Protein AF-A0A6I9Z4M2-F1 (afdb_monomer_lite)

Organism: NCBI:txid35019

pLDDT: mean 75.04, std 15.56, range [38.94, 96.31]

Structure (mmCIF, N/CA/C/O backbone):
data_AF-A0A6I9Z4M2-F1
#
_entry.id   AF-A0A6I9Z4M2-F1
#
loop_
_atom_site.group_PDB
_atom_site.id
_atom_site.type_symbol
_atom_site.label_atom_id
_atom_site.label_alt_id
_atom_site.label_comp_id
_atom_site.label_asym_id
_atom_site.label_entity_id
_atom_site.label_seq_id
_atom_site.pdbx_PDB_ins_code
_atom_site.Cartn_x
_atom_site.Cartn_y
_atom_site.Cartn_z
_atom_site.occupancy
_atom_site.B_iso_or_equiv
_atom_site.auth_seq_id
_atom_site.auth_comp_id
_atom_site.auth_asym_id
_atom_site.auth_atom_id
_atom_site.pdbx_PDB_model_num
ATOM 1 N N . MET A 1 1 ? 23.556 3.753 5.111 1.00 73.69 1 MET A N 1
ATOM 2 C CA . MET A 1 1 ? 23.870 3.180 3.780 1.00 73.69 1 MET A CA 1
ATOM 3 C C . MET A 1 1 ? 24.989 3.959 3.099 1.00 73.69 1 MET A C 1
ATOM 5 O O . MET A 1 1 ? 26.055 3.388 2.940 1.00 73.69 1 MET A O 1
ATOM 9 N N . LEU A 1 2 ? 24.826 5.253 2.792 1.00 76.62 2 LEU A N 1
ATOM 10 C CA . LEU A 1 2 ? 25.869 6.035 2.100 1.00 76.62 2 LEU A CA 1
ATOM 11 C C . LEU A 1 2 ? 27.197 6.141 2.872 1.00 76.62 2 LEU A C 1
ATOM 13 O O . LEU A 1 2 ? 28.254 5.954 2.280 1.00 76.62 2 LEU A O 1
ATOM 17 N N . SER A 1 3 ? 27.148 6.336 4.193 1.00 83.94 3 SER A N 1
ATOM 18 C CA . SER A 1 3 ? 28.344 6.429 5.048 1.00 83.94 3 SER A CA 1
ATOM 19 C C . SER A 1 3 ? 29.221 5.176 5.053 1.00 83.94 3 SER A C 1
ATOM 21 O O . SER A 1 3 ? 30.397 5.272 5.368 1.00 83.94 3 SER A O 1
ATOM 23 N N . LEU A 1 4 ? 28.664 4.013 4.707 1.00 81.38 4 LEU A N 1
ATOM 24 C CA . LEU A 1 4 ? 29.384 2.739 4.682 1.00 81.38 4 LEU A CA 1
ATOM 25 C C . LEU A 1 4 ? 29.820 2.365 3.260 1.00 81.38 4 LEU A C 1
ATOM 27 O O . LEU A 1 4 ? 30.849 1.731 3.066 1.00 81.38 4 LEU A O 1
ATOM 31 N N . TRP A 1 5 ? 29.044 2.782 2.259 1.00 84.44 5 TRP A N 1
ATOM 32 C CA . TRP A 1 5 ? 29.258 2.404 0.865 1.00 84.44 5 TRP A CA 1
ATOM 33 C C . TRP A 1 5 ? 30.379 3.206 0.195 1.00 84.44 5 TRP A C 1
ATOM 35 O O . TRP A 1 5 ? 31.194 2.633 -0.522 1.00 84.44 5 TRP A O 1
ATOM 45 N N . TYR A 1 6 ? 30.461 4.513 0.468 1.00 83.81 6 TYR A N 1
ATOM 46 C CA . TYR A 1 6 ? 31.541 5.362 -0.043 1.00 83.81 6 TYR A CA 1
ATOM 47 C C . TYR A 1 6 ? 32.938 4.933 0.425 1.00 83.81 6 TYR A C 1
ATOM 49 O O . TYR A 1 6 ? 33.802 4.763 -0.436 1.00 83.81 6 TYR A O 1
ATOM 57 N N . PRO A 1 7 ? 33.192 4.695 1.728 1.00 83.81 7 PRO A N 1
ATOM 58 C CA . PRO A 1 7 ? 34.508 4.233 2.160 1.00 83.81 7 PRO A CA 1
ATOM 59 C C . PRO A 1 7 ? 34.822 2.823 1.651 1.00 83.81 7 PRO A C 1
ATOM 61 O O . PRO A 1 7 ? 35.963 2.558 1.289 1.00 83.81 7 PRO A O 1
ATOM 64 N N . LEU A 1 8 ? 33.827 1.935 1.536 1.00 83.25 8 LEU A N 1
ATOM 65 C CA . LEU A 1 8 ? 34.029 0.596 0.973 1.00 83.25 8 LEU A CA 1
ATOM 66 C C . LEU A 1 8 ? 34.464 0.658 -0.501 1.00 83.25 8 LEU A C 1
ATOM 68 O O . LEU A 1 8 ? 35.423 -0.004 -0.889 1.00 83.25 8 LEU A O 1
ATOM 72 N N . LYS A 1 9 ? 33.799 1.494 -1.309 1.00 80.25 9 LYS A N 1
ATOM 73 C CA . LYS A 1 9 ? 34.167 1.723 -2.715 1.00 80.25 9 LYS A CA 1
ATOM 74 C C . LYS A 1 9 ? 35.529 2.387 -2.864 1.00 80.25 9 LYS A C 1
ATOM 76 O O . LYS A 1 9 ? 36.247 2.085 -3.812 1.00 80.25 9 LYS A O 1
ATOM 81 N N . LEU A 1 10 ? 35.896 3.250 -1.922 1.00 80.81 10 LEU A N 1
ATOM 82 C CA . LEU A 1 10 ? 37.213 3.871 -1.882 1.00 80.81 10 LEU A CA 1
ATOM 83 C C . LEU A 1 10 ? 38.307 2.825 -1.608 1.00 80.81 10 LEU A C 1
ATOM 85 O O . LEU A 1 10 ? 39.282 2.759 -2.347 1.00 80.81 10 LEU A O 1
ATOM 89 N N . VAL A 1 11 ? 38.112 1.950 -0.615 1.00 83.75 11 VAL A N 1
ATOM 90 C CA . VAL A 1 11 ? 39.031 0.833 -0.311 1.00 83.75 11 VAL A CA 1
ATOM 91 C C . VAL A 1 11 ? 39.146 -0.139 -1.490 1.00 83.75 11 VAL A C 1
ATOM 93 O O . VAL A 1 11 ? 40.236 -0.610 -1.805 1.00 83.75 11 VAL A O 1
ATOM 96 N N . GLU A 1 12 ? 38.040 -0.415 -2.177 1.00 80.00 12 GLU A N 1
ATOM 97 C CA . GLU A 1 12 ? 38.015 -1.260 -3.375 1.00 80.00 12 GLU A CA 1
ATOM 98 C C . GLU A 1 12 ? 38.763 -0.606 -4.552 1.00 80.00 12 GLU A C 1
ATOM 100 O O . GLU A 1 12 ? 39.522 -1.278 -5.249 1.00 80.00 12 GLU A O 1
ATOM 105 N N . SER A 1 13 ? 38.641 0.717 -4.715 1.00 72.06 13 SER A N 1
ATOM 106 C CA . SER A 1 13 ? 39.398 1.500 -5.701 1.00 72.06 13 SER A CA 1
ATOM 107 C C . SER A 1 13 ? 40.899 1.548 -5.413 1.00 72.06 13 SER A C 1
ATOM 109 O O . SER A 1 13 ? 41.677 1.696 -6.348 1.00 72.06 13 SER A O 1
ATOM 111 N N . PHE A 1 14 ? 41.318 1.432 -4.151 1.00 75.06 14 PHE A N 1
ATOM 112 C CA . PHE A 1 14 ? 42.735 1.301 -3.797 1.00 75.06 14 PHE A CA 1
ATOM 113 C C . PHE A 1 14 ? 43.291 -0.101 -4.086 1.00 75.06 14 PHE A C 1
ATOM 115 O O . PHE A 1 14 ? 44.504 -0.268 -4.178 1.00 75.06 14 PHE A O 1
ATOM 122 N N . LYS A 1 15 ? 42.421 -1.110 -4.226 1.00 71.06 15 LYS A N 1
ATOM 123 C CA . LYS A 1 15 ? 42.798 -2.514 -4.444 1.00 71.06 15 LYS A CA 1
ATOM 124 C C . LYS A 1 15 ? 42.741 -2.943 -5.918 1.00 71.06 15 LYS A C 1
ATOM 126 O O . LYS A 1 15 ? 43.325 -3.966 -6.262 1.00 71.06 15 LYS A O 1
ATOM 131 N N . GLY A 1 16 ? 42.034 -2.201 -6.773 1.00 56.78 16 GLY A N 1
ATOM 132 C CA . GLY A 1 16 ? 41.878 -2.495 -8.200 1.00 56.78 16 GLY A CA 1
ATOM 133 C C . GLY A 1 16 ? 42.584 -1.484 -9.105 1.00 56.78 16 GLY A C 1
ATOM 134 O O . GLY A 1 16 ? 42.555 -0.286 -8.837 1.00 56.78 16 GLY A O 1
ATOM 135 N N . ASP A 1 17 ? 43.175 -1.962 -10.204 1.00 55.78 17 ASP A N 1
ATOM 136 C CA . ASP A 1 17 ? 43.777 -1.134 -11.257 1.00 55.78 17 ASP A CA 1
ATOM 137 C C . ASP A 1 17 ? 42.738 -0.173 -11.862 1.00 55.78 17 ASP A C 1
ATOM 139 O O . ASP A 1 17 ? 41.984 -0.515 -12.779 1.00 55.78 17 ASP A O 1
ATOM 143 N N . ALA A 1 18 ? 42.718 1.067 -11.367 1.00 53.81 18 ALA A N 1
ATOM 144 C CA . ALA A 1 18 ? 41.816 2.134 -11.803 1.00 53.81 18 ALA A CA 1
ATOM 145 C C . ALA A 1 18 ? 41.902 2.439 -13.317 1.00 53.81 18 ALA A C 1
ATOM 147 O O . ALA A 1 18 ? 41.002 3.063 -13.874 1.00 53.81 18 ALA A O 1
ATOM 148 N N . LYS A 1 19 ? 42.957 1.967 -14.000 1.00 48.62 19 LYS A N 1
ATOM 149 C CA . LYS A 1 19 ? 43.169 2.132 -15.445 1.00 48.62 19 LYS A CA 1
ATOM 150 C C . LYS A 1 19 ? 42.378 1.154 -16.327 1.00 48.62 19 LYS A C 1
ATOM 152 O O . LYS A 1 19 ? 42.039 1.532 -17.439 1.00 48.62 19 LYS A O 1
ATOM 157 N N . MET A 1 20 ? 42.018 -0.051 -15.862 1.00 47.50 20 MET A N 1
ATOM 158 C CA . MET A 1 20 ? 41.246 -1.014 -16.680 1.00 47.50 20 MET A CA 1
ATOM 159 C C . MET A 1 20 ? 39.728 -0.759 -16.688 1.00 47.50 20 MET A C 1
ATOM 161 O O . MET A 1 20 ? 39.009 -1.313 -17.519 1.00 47.50 20 MET A O 1
ATOM 165 N N . ALA A 1 21 ? 39.222 0.058 -15.761 1.00 50.72 21 ALA A N 1
ATOM 166 C CA . ALA A 1 21 ? 37.789 0.309 -15.597 1.00 50.72 21 ALA A CA 1
ATOM 167 C C . ALA A 1 21 ? 37.215 1.333 -16.595 1.00 50.72 21 ALA A C 1
ATOM 169 O O . ALA A 1 21 ? 36.003 1.374 -16.781 1.00 50.72 21 ALA A O 1
ATOM 170 N N . ALA A 1 22 ? 38.064 2.152 -17.226 1.00 50.56 22 ALA A N 1
ATOM 171 C CA . ALA A 1 22 ? 37.637 3.182 -18.176 1.00 50.56 22 ALA A CA 1
ATOM 172 C C . ALA A 1 22 ? 37.500 2.668 -19.623 1.00 50.56 22 ALA A C 1
ATOM 174 O O . ALA A 1 22 ? 36.823 3.301 -20.425 1.00 50.56 22 ALA A O 1
ATOM 175 N N . GLU A 1 23 ? 38.132 1.537 -19.953 1.00 49.75 23 GLU A N 1
ATOM 176 C CA . GLU A 1 23 ? 38.218 1.011 -21.326 1.00 49.75 23 GLU A CA 1
ATOM 177 C C . GLU A 1 23 ? 37.282 -0.188 -21.575 1.00 49.75 23 GLU A C 1
ATOM 179 O O . GLU A 1 23 ? 36.885 -0.456 -22.706 1.00 49.75 23 GLU A O 1
ATOM 184 N N . LYS A 1 24 ? 36.869 -0.899 -20.515 1.00 48.00 24 LYS A N 1
ATOM 185 C CA . LYS A 1 24 ? 35.826 -1.931 -20.595 1.00 48.00 24 LYS A CA 1
ATOM 186 C C . LYS A 1 24 ? 34.457 -1.293 -20.418 1.00 48.00 24 LYS A C 1
ATOM 188 O O . LYS A 1 24 ? 34.182 -0.742 -19.354 1.00 48.00 24 LYS A O 1
ATOM 193 N N . ASP A 1 25 ? 33.581 -1.463 -21.408 1.00 55.81 25 ASP A N 1
ATOM 194 C CA . ASP A 1 25 ? 32.161 -1.141 -21.268 1.00 55.81 25 ASP A CA 1
ATOM 195 C C . ASP A 1 25 ? 31.627 -1.717 -19.942 1.00 55.81 25 ASP A C 1
ATOM 197 O O . ASP A 1 25 ? 31.688 -2.941 -19.730 1.00 55.81 25 ASP A O 1
ATOM 201 N N . PRO A 1 26 ? 31.131 -0.870 -19.018 1.00 59.00 26 PRO A N 1
ATOM 202 C CA . PRO A 1 26 ? 30.682 -1.322 -17.713 1.00 59.00 26 PRO A CA 1
ATOM 203 C C . PRO A 1 26 ? 29.513 -2.296 -17.896 1.00 59.00 26 PRO A C 1
ATOM 205 O O . PRO A 1 26 ? 28.411 -1.918 -18.287 1.00 59.00 26 PRO A O 1
ATOM 208 N N . GLY A 1 27 ? 29.774 -3.578 -17.624 1.00 60.56 27 GLY A N 1
ATOM 209 C CA . GLY A 1 27 ? 28.794 -4.659 -17.742 1.00 60.56 27 GLY A CA 1
ATOM 210 C C . GLY A 1 27 ? 28.999 -5.635 -18.905 1.00 60.56 27 GLY A C 1
ATOM 211 O O . GLY A 1 27 ? 28.140 -6.495 -19.082 1.00 60.56 27 GLY A O 1
ATOM 212 N N . SER A 1 28 ? 30.102 -5.580 -19.666 1.00 66.38 28 SER A N 1
ATOM 213 C CA . SER A 1 28 ? 30.355 -6.528 -20.776 1.00 66.38 28 SER A CA 1
ATOM 214 C C . SER A 1 28 ? 30.227 -8.006 -20.366 1.00 66.38 28 SER A C 1
ATOM 216 O O . SER A 1 28 ? 29.556 -8.779 -21.047 1.00 66.38 28 SER A O 1
ATOM 218 N N . SER A 1 29 ? 30.750 -8.372 -19.190 1.00 72.69 29 SER A N 1
ATOM 219 C CA . SER A 1 29 ? 30.615 -9.719 -18.615 1.00 72.69 29 SER A CA 1
ATOM 220 C C . SER A 1 29 ? 29.157 -10.108 -18.335 1.00 72.69 29 SER A C 1
ATOM 222 O O . SER A 1 29 ? 28.784 -11.259 -18.544 1.00 72.69 29 SER A O 1
ATOM 224 N N . TYR A 1 30 ? 28.316 -9.157 -17.916 1.00 71.81 30 TYR A N 1
ATOM 225 C CA . TYR A 1 30 ? 26.889 -9.397 -17.684 1.00 71.81 30 TYR A CA 1
ATOM 226 C C . TYR A 1 30 ? 26.140 -9.639 -19.001 1.00 71.81 30 TYR A C 1
ATOM 228 O O . TYR A 1 30 ? 25.317 -10.550 -19.086 1.00 71.81 30 TYR A O 1
ATOM 236 N N . TYR A 1 31 ? 26.433 -8.852 -20.042 1.00 70.56 31 TYR A N 1
ATOM 237 C CA . TYR A 1 31 ? 25.826 -9.046 -21.360 1.00 70.56 31 TYR A CA 1
ATOM 238 C C . TYR A 1 31 ? 26.229 -10.390 -21.973 1.00 70.56 31 TYR A C 1
ATOM 240 O O . TYR A 1 31 ? 25.377 -11.087 -22.527 1.00 70.56 31 TYR A O 1
ATOM 248 N N . GLU A 1 32 ? 27.496 -10.781 -21.829 1.00 76.44 32 GLU A N 1
ATOM 249 C CA . GLU A 1 32 ? 28.006 -12.073 -22.290 1.00 76.44 32 GLU A CA 1
ATOM 250 C C . GLU A 1 32 ? 27.315 -13.240 -21.572 1.00 76.44 32 GLU A C 1
ATOM 252 O O . GLU A 1 32 ? 26.826 -14.169 -22.216 1.00 76.44 32 GLU A O 1
ATOM 257 N N . GLU A 1 33 ? 27.191 -13.171 -20.246 1.00 79.12 33 GLU A N 1
ATOM 258 C CA . GLU A 1 33 ? 26.541 -14.203 -19.438 1.00 79.12 33 GLU A CA 1
ATOM 259 C C . GLU A 1 33 ? 25.032 -14.295 -19.721 1.00 79.12 33 GLU A C 1
ATOM 261 O O . GLU A 1 33 ? 24.484 -15.394 -19.866 1.00 79.12 33 GLU A O 1
ATOM 266 N N . TYR A 1 34 ? 24.359 -13.155 -19.910 1.00 74.38 34 TYR A N 1
ATOM 267 C CA . TYR A 1 34 ? 22.957 -13.109 -20.326 1.00 74.38 34 TYR A CA 1
ATOM 268 C C . TYR A 1 34 ? 22.742 -13.747 -21.705 1.00 74.38 34 TYR A C 1
ATOM 270 O O . TYR A 1 34 ? 21.829 -14.562 -21.878 1.00 74.38 34 TYR A O 1
ATOM 278 N N . LEU A 1 35 ? 23.591 -13.421 -22.685 1.00 74.00 35 LEU A N 1
ATOM 279 C CA . LEU A 1 35 ? 23.543 -14.011 -24.024 1.00 74.00 35 LEU A CA 1
ATOM 280 C C . LEU A 1 35 ? 23.840 -15.510 -23.980 1.00 74.00 35 LEU A C 1
ATOM 282 O O . LEU A 1 35 ? 23.112 -16.294 -24.592 1.00 74.00 35 LEU A O 1
ATOM 286 N N . LYS A 1 36 ? 24.842 -15.929 -23.201 1.00 82.44 36 LYS A N 1
ATOM 287 C CA . LYS A 1 36 ? 25.181 -17.338 -22.991 1.00 82.44 36 LYS A CA 1
ATOM 288 C C . LYS A 1 36 ? 23.993 -18.108 -22.426 1.00 82.44 36 LYS A C 1
ATOM 290 O O . LYS A 1 36 ? 23.655 -19.157 -22.976 1.00 82.44 36 LYS A O 1
ATOM 295 N N . HIS A 1 37 ? 23.309 -17.574 -21.411 1.00 76.38 37 HIS A N 1
ATOM 296 C CA . HIS A 1 37 ? 22.083 -18.157 -20.855 1.00 76.38 37 HIS A CA 1
ATOM 297 C C . HIS A 1 37 ? 20.925 -18.188 -21.859 1.00 76.38 37 HIS A C 1
ATOM 299 O O . HIS A 1 37 ? 20.179 -19.167 -21.911 1.00 76.38 37 HIS A O 1
ATOM 305 N N . LEU A 1 38 ? 20.747 -17.140 -22.669 1.00 73.88 38 LEU A N 1
ATOM 306 C CA . LEU A 1 38 ? 19.692 -17.097 -23.684 1.00 73.88 38 LEU A CA 1
ATOM 307 C C . LEU A 1 38 ? 19.922 -18.150 -24.780 1.00 73.88 38 LEU A C 1
ATOM 309 O O . LEU A 1 38 ? 18.975 -18.826 -25.187 1.00 73.88 38 LEU A O 1
ATOM 313 N N . LEU A 1 39 ? 21.174 -18.315 -25.214 1.00 74.06 39 LEU A N 1
ATOM 314 C CA . LEU A 1 39 ? 21.589 -19.275 -26.236 1.00 74.06 39 LEU A CA 1
ATOM 315 C C . LEU A 1 39 ? 21.544 -20.723 -25.727 1.00 74.06 39 LEU A C 1
ATOM 317 O O . LEU A 1 39 ? 21.048 -21.599 -26.433 1.00 74.06 39 LEU A O 1
ATOM 321 N N . THR A 1 40 ? 21.974 -20.986 -24.487 1.00 75.31 40 THR A N 1
ATOM 322 C CA . THR A 1 40 ? 21.887 -22.334 -23.881 1.00 75.31 40 THR A CA 1
ATOM 323 C C . THR A 1 40 ? 20.454 -22.756 -23.564 1.00 75.31 40 THR A C 1
ATOM 325 O O . THR A 1 40 ? 20.142 -23.945 -23.573 1.00 75.31 40 THR A O 1
ATOM 328 N N . LYS A 1 41 ? 19.532 -21.810 -23.349 1.00 66.31 41 LYS A N 1
ATOM 329 C CA . LYS A 1 41 ? 18.116 -22.096 -23.060 1.00 66.31 41 LYS A CA 1
ATOM 330 C C . LYS A 1 41 ? 17.304 -22.560 -24.284 1.00 66.31 41 LYS A C 1
ATOM 332 O O . LYS A 1 41 ? 16.098 -22.777 -24.156 1.00 66.31 41 LYS A O 1
ATOM 337 N N . ARG A 1 42 ? 17.920 -22.756 -25.461 1.00 51.00 42 ARG A N 1
ATOM 338 C CA . ARG A 1 42 ? 17.228 -23.057 -26.734 1.00 51.00 42 ARG A CA 1
ATOM 339 C C . ARG A 1 42 ? 16.500 -24.413 -26.811 1.00 51.00 42 ARG A C 1
ATOM 341 O O . ARG A 1 42 ? 15.882 -24.692 -27.830 1.00 51.00 42 ARG A O 1
ATOM 348 N N . THR A 1 43 ? 16.425 -25.209 -25.748 1.00 48.66 43 THR A N 1
ATOM 349 C CA . THR A 1 43 ? 15.513 -26.370 -25.701 1.00 48.66 43 THR A CA 1
ATOM 350 C C . THR A 1 43 ? 14.954 -26.613 -24.300 1.00 48.66 43 THR A C 1
ATOM 352 O O . THR A 1 43 ? 15.593 -27.295 -23.496 1.00 48.66 43 THR A O 1
ATOM 355 N N . PRO A 1 44 ? 13.735 -26.148 -23.974 1.00 47.97 44 PRO A N 1
ATOM 356 C CA . PRO A 1 44 ? 13.009 -26.715 -22.854 1.00 47.97 44 PRO A CA 1
ATOM 357 C C . PRO A 1 44 ? 12.427 -28.067 -23.289 1.00 47.97 44 PRO A C 1
ATOM 359 O O . PRO A 1 44 ? 11.482 -28.130 -24.076 1.00 47.97 44 PRO A O 1
ATOM 362 N N . LYS A 1 45 ? 12.983 -29.165 -22.758 1.00 38.94 45 LYS A N 1
ATOM 363 C CA . LYS A 1 45 ? 12.296 -30.464 -22.742 1.00 38.94 45 LYS A CA 1
ATOM 364 C C . LYS A 1 45 ? 10.935 -30.262 -22.076 1.00 38.94 45 LYS A C 1
ATOM 366 O O . LYS A 1 45 ? 10.848 -29.808 -20.935 1.00 38.94 45 LYS A O 1
ATOM 371 N N . LYS A 1 46 ? 9.882 -30.593 -22.819 1.00 39.47 46 LYS A N 1
ATOM 372 C CA . LYS A 1 46 ? 8.479 -30.603 -22.401 1.00 39.47 46 LYS A CA 1
ATOM 373 C C . LYS A 1 46 ? 8.323 -31.613 -21.253 1.00 39.47 46 LYS A C 1
ATOM 375 O O . LYS A 1 46 ? 8.054 -32.782 -21.501 1.00 39.47 46 LYS A O 1
ATOM 380 N N . SER A 1 47 ? 8.555 -31.200 -20.005 1.00 40.16 47 SER A N 1
ATOM 381 C CA . SER A 1 47 ? 8.220 -32.037 -18.849 1.00 40.16 47 SER A CA 1
ATOM 382 C C . SER A 1 47 ? 6.725 -31.904 -18.582 1.00 40.16 47 SER A C 1
ATOM 384 O O . SER A 1 47 ? 6.230 -30.932 -18.015 1.00 40.16 47 SER A O 1
ATOM 386 N N . ILE A 1 48 ? 5.988 -32.888 -19.088 1.00 44.78 48 ILE A N 1
ATOM 387 C CA . ILE A 1 48 ? 4.592 -33.125 -18.745 1.00 44.78 48 ILE A CA 1
ATOM 388 C C . ILE A 1 48 ? 4.615 -33.824 -17.389 1.00 44.78 48 ILE A C 1
ATOM 390 O O . ILE A 1 48 ? 4.646 -35.045 -17.321 1.00 44.78 48 ILE A O 1
ATOM 394 N N . ASN A 1 49 ? 4.624 -33.053 -16.304 1.00 39.91 49 ASN A N 1
ATOM 395 C CA . ASN A 1 49 ? 4.355 -33.611 -14.984 1.00 39.91 49 ASN A CA 1
ATOM 396 C C . ASN A 1 49 ? 2.923 -33.252 -14.600 1.00 39.91 49 ASN A C 1
ATOM 398 O O . ASN A 1 49 ? 2.645 -32.197 -14.030 1.00 39.91 49 ASN A O 1
ATOM 402 N N . GLY A 1 50 ? 2.006 -34.155 -14.952 1.00 49.34 50 GLY A N 1
ATOM 403 C CA . GLY A 1 50 ? 0.673 -34.205 -14.375 1.00 49.34 50 GLY A CA 1
ATOM 404 C C . GLY A 1 50 ? 0.793 -34.583 -12.904 1.00 49.34 50 GLY A C 1
ATOM 405 O O . GLY A 1 50 ? 0.950 -35.752 -12.571 1.00 49.34 50 GLY A O 1
ATOM 406 N N . VAL A 1 51 ? 0.756 -33.592 -12.017 1.00 44.34 51 VAL A N 1
ATOM 407 C CA . VAL A 1 51 ? 0.728 -33.821 -10.569 1.00 44.34 51 VAL A CA 1
ATOM 408 C C . VAL A 1 51 ? -0.605 -33.314 -10.035 1.00 44.34 51 VAL A C 1
ATOM 410 O O . VAL A 1 51 ? -0.984 -32.165 -10.263 1.00 44.34 51 VAL A O 1
ATOM 413 N N . LYS A 1 52 ? -1.331 -34.216 -9.362 1.00 49.06 52 LYS A N 1
ATOM 414 C CA . LYS A 1 52 ? -2.649 -33.998 -8.753 1.00 49.06 52 LYS A CA 1
ATOM 415 C C . LYS A 1 52 ? -2.712 -32.653 -8.017 1.00 49.06 52 LYS A C 1
ATOM 417 O O . LYS A 1 52 ? -1.892 -32.355 -7.152 1.00 49.06 52 LYS A O 1
ATOM 422 N N . ARG A 1 53 ? -3.730 -31.867 -8.372 1.00 48.75 53 ARG A N 1
ATOM 423 C CA . ARG A 1 53 ? -4.021 -30.510 -7.896 1.00 48.75 53 ARG A CA 1
ATOM 424 C C . ARG A 1 53 ? -4.445 -30.541 -6.421 1.00 48.75 53 ARG A C 1
ATOM 426 O O . ARG A 1 53 ? -5.626 -30.564 -6.109 1.00 48.75 53 ARG A O 1
ATOM 433 N N . SER A 1 54 ? -3.480 -30.584 -5.506 1.00 63.78 54 SER A N 1
ATOM 434 C CA . SER A 1 54 ? -3.728 -30.392 -4.075 1.00 63.78 54 SER A CA 1
ATOM 435 C C . SER A 1 54 ? -3.907 -28.898 -3.785 1.00 63.78 54 SER A C 1
ATOM 437 O O . SER A 1 54 ? -3.213 -28.051 -4.356 1.00 63.78 54 SER A O 1
ATOM 439 N N . VAL A 1 55 ? -4.820 -28.535 -2.880 1.00 67.00 55 VAL A N 1
ATOM 440 C CA . VAL A 1 55 ? -4.988 -27.138 -2.431 1.00 67.00 55 VAL A CA 1
ATOM 441 C C . VAL A 1 55 ? -3.667 -26.601 -1.865 1.00 67.00 55 VAL A C 1
ATOM 443 O O . VAL A 1 55 ? -3.312 -25.452 -2.111 1.00 67.00 55 VAL A O 1
ATOM 446 N N . ARG A 1 56 ? -2.864 -27.465 -1.223 1.00 58.44 56 ARG A N 1
ATOM 447 C CA . ARG A 1 56 ? -1.529 -27.131 -0.706 1.00 58.44 56 ARG A CA 1
ATOM 448 C C . ARG A 1 56 ? -0.509 -26.885 -1.818 1.00 58.44 56 ARG A C 1
ATOM 450 O O . ARG A 1 56 ? 0.246 -25.925 -1.723 1.00 58.44 56 ARG A O 1
ATOM 457 N N . SER A 1 57 ? -0.507 -27.686 -2.889 1.00 63.00 57 SER A N 1
ATOM 458 C CA . SER A 1 57 ? 0.366 -27.436 -4.049 1.00 63.00 57 SER A CA 1
ATOM 459 C C . SER A 1 57 ? -0.073 -26.192 -4.826 1.00 63.00 57 SER A C 1
ATOM 461 O O . SER A 1 57 ? 0.767 -25.487 -5.378 1.00 63.00 57 SER A O 1
ATOM 463 N N . SER A 1 58 ? -1.373 -25.879 -4.805 1.00 63.19 58 SER A N 1
ATOM 464 C CA . SER A 1 58 ? -1.934 -24.649 -5.371 1.00 63.19 58 SER A CA 1
ATOM 465 C C . SER A 1 58 ? -1.480 -23.429 -4.563 1.00 63.19 58 SER A C 1
ATOM 467 O O . SER A 1 58 ? -0.839 -22.546 -5.125 1.00 63.19 58 SER A O 1
ATOM 469 N N . LEU A 1 59 ? -1.678 -23.416 -3.241 1.00 63.50 59 LEU A N 1
ATOM 470 C CA . LEU A 1 59 ? -1.167 -22.375 -2.336 1.00 63.50 59 LEU A CA 1
ATOM 471 C C . LEU A 1 59 ? 0.351 -22.209 -2.448 1.00 63.50 59 LE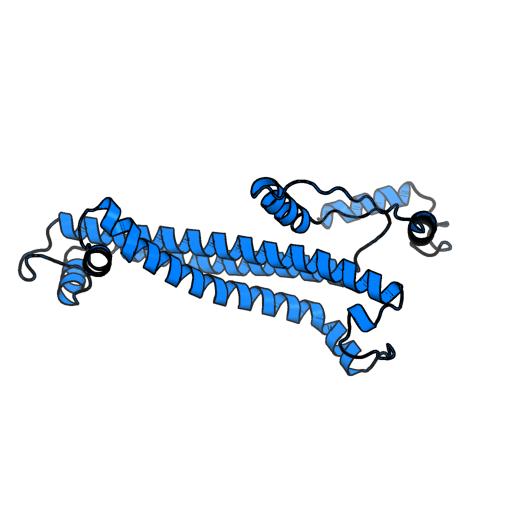U A C 1
ATOM 473 O O . LEU A 1 59 ? 0.841 -21.091 -2.558 1.00 63.50 59 LEU A O 1
ATOM 477 N N . GLN A 1 60 ? 1.098 -23.310 -2.509 1.00 68.00 60 GLN A N 1
ATOM 478 C CA . GLN A 1 60 ? 2.544 -23.273 -2.698 1.00 68.00 60 GLN A CA 1
ATOM 479 C C . GLN A 1 60 ? 2.926 -22.672 -4.054 1.00 68.00 60 GLN A C 1
ATOM 481 O O . GLN A 1 60 ? 3.866 -21.889 -4.120 1.00 68.00 60 GLN A O 1
ATOM 486 N N . SER A 1 61 ? 2.196 -22.972 -5.131 1.00 62.59 61 SER A N 1
ATOM 487 C CA . SER A 1 61 ? 2.422 -22.341 -6.438 1.00 62.59 61 SER A CA 1
ATOM 488 C C . SER A 1 61 ? 2.056 -20.848 -6.453 1.00 62.59 61 SER A C 1
ATOM 490 O O . SER A 1 61 ? 2.779 -20.053 -7.056 1.00 62.59 61 SER A O 1
ATOM 492 N N . TYR A 1 62 ? 1.021 -20.435 -5.711 1.00 60.78 62 TYR A N 1
ATOM 493 C CA . TYR A 1 62 ? 0.676 -19.024 -5.505 1.00 60.78 62 TYR A CA 1
ATOM 494 C C . TYR A 1 62 ? 1.764 -18.286 -4.716 1.00 60.78 62 TYR A C 1
ATOM 496 O O . TYR A 1 62 ? 2.223 -17.233 -5.152 1.00 60.78 62 TYR A O 1
ATOM 504 N N . LEU A 1 63 ? 2.254 -18.870 -3.620 1.00 58.44 63 LEU A N 1
ATOM 505 C CA . LEU A 1 63 ? 3.367 -18.327 -2.834 1.00 58.44 63 LEU A CA 1
ATOM 506 C C . LEU A 1 63 ? 4.682 -18.312 -3.625 1.00 58.44 63 LEU A C 1
ATOM 508 O O . LEU A 1 63 ? 5.485 -17.397 -3.488 1.00 58.44 63 LEU A O 1
ATOM 512 N N . ARG A 1 64 ? 4.905 -19.274 -4.522 1.00 62.41 64 ARG A N 1
ATOM 513 C CA . ARG A 1 64 ? 6.088 -19.285 -5.396 1.00 62.41 64 ARG A CA 1
ATOM 514 C C . ARG A 1 64 ? 6.009 -18.244 -6.511 1.00 62.41 64 ARG A C 1
ATOM 516 O O . ARG A 1 64 ? 7.037 -17.752 -6.947 1.00 62.41 64 ARG A O 1
ATOM 523 N N . THR A 1 65 ? 4.798 -17.885 -6.937 1.00 60.41 65 THR A N 1
ATOM 524 C CA . THR A 1 65 ? 4.558 -16.720 -7.808 1.00 60.41 65 THR A CA 1
ATOM 525 C C . THR A 1 65 ? 4.789 -15.409 -7.050 1.00 60.41 65 THR A C 1
ATOM 527 O O . THR A 1 65 ? 5.057 -14.375 -7.656 1.00 60.41 65 THR A O 1
ATOM 530 N N . PHE A 1 66 ? 4.671 -15.459 -5.723 1.00 55.25 66 PHE A N 1
ATOM 531 C CA . PHE A 1 66 ? 4.806 -14.319 -4.836 1.00 55.25 66 PHE A CA 1
ATOM 532 C C . PHE A 1 66 ? 6.265 -13.994 -4.477 1.00 55.25 66 PHE A C 1
ATOM 534 O O . PHE A 1 66 ? 6.661 -12.830 -4.415 1.00 55.25 66 PHE A O 1
ATOM 541 N N . VAL A 1 67 ? 7.084 -15.028 -4.294 1.00 53.72 67 VAL A N 1
ATOM 542 C CA . VAL A 1 67 ? 8.524 -14.895 -4.071 1.00 53.72 67 VAL A CA 1
ATOM 543 C C . VAL A 1 67 ? 9.202 -14.512 -5.385 1.00 53.72 67 VAL A C 1
ATOM 545 O O . VAL A 1 67 ? 9.240 -15.299 -6.330 1.00 53.72 67 VAL A O 1
ATOM 548 N N . TYR A 1 68 ? 9.776 -13.307 -5.442 1.00 59.50 68 TYR A N 1
ATOM 549 C CA . TYR A 1 68 ? 10.649 -12.926 -6.548 1.00 59.50 68 TYR A CA 1
ATOM 550 C C . TYR A 1 68 ? 11.888 -13.822 -6.522 1.00 59.50 68 TYR A C 1
ATOM 552 O O . TYR A 1 68 ? 12.803 -13.614 -5.730 1.00 59.50 68 TYR A O 1
ATOM 560 N N . THR A 1 69 ? 11.921 -14.838 -7.380 1.00 56.00 69 THR A N 1
ATOM 561 C CA . THR A 1 69 ? 13.137 -15.611 -7.618 1.00 56.00 69 THR A CA 1
ATOM 562 C C . THR A 1 69 ? 13.998 -14.839 -8.620 1.00 56.00 69 THR A C 1
ATOM 564 O O . THR A 1 69 ? 13.617 -14.768 -9.801 1.00 56.00 69 THR A O 1
ATOM 567 N N . PRO A 1 70 ? 15.129 -14.232 -8.208 1.00 56.53 70 PRO A N 1
ATOM 568 C CA . PRO A 1 70 ? 16.077 -13.678 -9.165 1.00 56.53 70 PRO A CA 1
ATOM 569 C C . PRO A 1 70 ? 16.506 -14.807 -10.112 1.00 56.53 70 PRO A C 1
ATOM 571 O O . PRO A 1 70 ? 16.744 -15.931 -9.685 1.00 56.53 70 PRO A O 1
ATOM 574 N N . GLN A 1 71 ? 16.513 -14.529 -11.415 1.00 58.59 71 GLN A N 1
ATOM 575 C CA . GLN A 1 71 ? 17.052 -15.483 -12.396 1.00 58.59 71 GLN A CA 1
ATOM 576 C C . GLN A 1 71 ? 18.444 -14.991 -12.711 1.00 58.59 71 GLN A C 1
ATOM 578 O O . GLN A 1 71 ? 18.614 -13.795 -12.968 1.00 58.59 71 GLN A O 1
ATOM 583 N N . GLU A 1 72 ? 19.382 -15.920 -12.693 1.00 54.06 72 GLU A N 1
ATOM 584 C CA . GLU A 1 72 ? 20.766 -15.704 -13.078 1.00 54.06 72 GLU A CA 1
ATOM 585 C C . GLU A 1 72 ? 20.820 -15.047 -14.469 1.00 54.06 72 GLU A C 1
ATOM 587 O O . GLU A 1 72 ? 20.071 -15.414 -15.382 1.00 54.06 72 GLU A O 1
ATOM 592 N N . GLY A 1 73 ? 21.623 -13.988 -14.584 1.00 58.28 73 GLY A N 1
ATOM 593 C CA . GLY A 1 73 ? 21.855 -13.261 -15.832 1.00 58.28 73 GLY A CA 1
ATOM 594 C C . GLY A 1 73 ? 20.867 -12.146 -16.200 1.00 58.28 73 GLY A C 1
ATOM 595 O O . GLY A 1 73 ? 21.094 -11.504 -17.214 1.00 58.28 73 GLY A O 1
ATOM 596 N N . PHE A 1 74 ? 19.798 -11.852 -15.440 1.00 66.12 74 PHE A N 1
ATOM 597 C CA . PHE A 1 74 ? 18.905 -10.711 -15.750 1.00 66.12 74 PHE A CA 1
ATOM 598 C C . PHE A 1 74 ? 18.848 -9.671 -14.625 1.00 66.12 74 PHE A C 1
ATOM 600 O O . PHE A 1 74 ? 18.264 -9.912 -13.566 1.00 66.12 74 PHE A O 1
ATOM 607 N N . GLN A 1 75 ? 19.391 -8.488 -14.896 1.00 71.06 75 GLN A N 1
ATOM 608 C CA . GLN A 1 75 ? 19.329 -7.305 -14.047 1.00 71.06 75 GLN A CA 1
ATOM 609 C C . GLN A 1 75 ? 18.079 -6.478 -14.361 1.00 71.06 75 GLN A C 1
ATOM 611 O O . GLN A 1 75 ? 17.755 -6.182 -15.511 1.00 71.06 75 GLN A O 1
ATOM 616 N N . ILE A 1 76 ? 17.364 -6.102 -13.304 1.00 75.75 76 ILE A N 1
ATOM 617 C CA . ILE A 1 76 ? 16.212 -5.203 -13.382 1.00 75.75 76 ILE A CA 1
ATOM 618 C C . ILE A 1 76 ? 16.719 -3.772 -13.631 1.00 75.75 76 ILE A C 1
ATOM 620 O O . ILE A 1 76 ? 17.693 -3.370 -12.991 1.00 75.75 76 ILE A O 1
ATOM 624 N N . PRO A 1 77 ? 16.057 -2.966 -14.486 1.00 82.56 77 PRO A N 1
ATOM 625 C CA . PRO A 1 77 ? 16.421 -1.564 -14.661 1.00 82.56 77 PRO A CA 1
ATOM 626 C C . PRO A 1 77 ? 16.380 -0.803 -13.329 1.00 82.56 77 PRO A C 1
ATOM 628 O O . PRO A 1 77 ? 15.384 -0.852 -12.602 1.00 82.56 77 PRO A O 1
ATOM 631 N N . LEU A 1 78 ? 17.440 -0.038 -13.045 1.00 81.38 78 LEU A N 1
ATOM 632 C CA . LEU A 1 78 ? 17.616 0.708 -11.791 1.00 81.38 78 LEU A CA 1
ATOM 633 C C . LEU A 1 78 ? 16.397 1.573 -11.444 1.00 81.38 78 LEU A C 1
ATOM 635 O O . LEU A 1 78 ? 15.968 1.621 -10.295 1.00 81.38 78 LEU A O 1
ATOM 639 N N . LYS A 1 79 ? 15.799 2.211 -12.454 1.00 83.62 79 LYS A N 1
ATOM 640 C CA . LYS A 1 79 ? 14.609 3.050 -12.294 1.00 83.62 79 LYS A CA 1
ATOM 641 C C . LYS A 1 79 ? 13.415 2.288 -11.716 1.00 83.62 79 LYS A C 1
ATOM 643 O O . LYS A 1 79 ? 12.706 2.825 -10.871 1.00 83.62 79 LYS A O 1
ATOM 648 N N . LEU A 1 80 ? 13.214 1.038 -12.134 1.00 84.75 80 LEU A N 1
ATOM 649 C CA . LEU A 1 80 ? 12.140 0.200 -11.610 1.00 84.75 80 LEU A CA 1
ATOM 650 C C . LEU A 1 80 ? 12.426 -0.204 -10.163 1.00 84.75 80 LEU A C 1
ATOM 652 O O . LEU A 1 80 ? 11.551 -0.063 -9.311 1.00 84.75 80 LEU A O 1
ATOM 656 N N . ALA A 1 81 ? 13.651 -0.652 -9.877 1.00 86.38 81 ALA A N 1
ATOM 657 C CA . ALA A 1 81 ? 14.057 -1.015 -8.521 1.00 86.38 81 ALA A CA 1
ATOM 658 C C . ALA A 1 81 ? 13.886 0.168 -7.553 1.00 86.38 81 ALA A C 1
ATOM 660 O O . ALA A 1 81 ? 13.286 0.017 -6.489 1.00 86.38 81 ALA A O 1
ATOM 661 N N . LEU A 1 82 ? 14.319 1.364 -7.968 1.00 87.62 82 LEU A N 1
ATOM 662 C CA . LEU A 1 82 ? 14.142 2.594 -7.204 1.00 87.62 82 LEU A CA 1
ATOM 663 C C . LEU A 1 82 ? 12.658 2.932 -7.020 1.00 87.62 82 LEU A C 1
ATOM 665 O O . LEU A 1 82 ? 12.248 3.259 -5.912 1.00 87.62 82 LEU A O 1
ATOM 669 N N . SER A 1 83 ? 11.834 2.807 -8.066 1.00 90.69 83 SER A N 1
ATOM 670 C CA . SER A 1 83 ? 10.399 3.101 -7.965 1.00 90.69 83 SER A CA 1
ATOM 671 C C . SER A 1 83 ? 9.671 2.206 -6.961 1.00 90.69 83 SER A C 1
ATOM 673 O O . SER A 1 83 ? 8.842 2.692 -6.196 1.00 90.69 83 SER A O 1
ATOM 675 N N . ILE A 1 84 ? 10.018 0.918 -6.907 1.00 88.44 84 ILE A N 1
ATOM 676 C CA . ILE A 1 84 ? 9.418 -0.035 -5.971 1.00 88.44 84 ILE A CA 1
ATOM 677 C C . ILE A 1 84 ? 9.921 0.227 -4.554 1.00 88.44 84 ILE A C 1
ATOM 679 O O . ILE A 1 84 ? 9.114 0.254 -3.631 1.00 88.44 84 ILE A O 1
ATOM 683 N N . ALA A 1 85 ? 11.222 0.474 -4.374 1.00 91.06 85 ALA A N 1
ATOM 684 C CA . ALA A 1 85 ? 11.774 0.827 -3.069 1.00 91.06 85 ALA A CA 1
ATOM 685 C C . ALA A 1 85 ? 11.099 2.087 -2.501 1.00 91.06 85 ALA A C 1
ATOM 687 O O . ALA A 1 85 ? 10.655 2.089 -1.354 1.00 91.06 85 ALA A O 1
ATOM 688 N N . MET A 1 86 ? 10.938 3.124 -3.327 1.00 92.38 86 MET A N 1
ATOM 689 C CA . MET A 1 86 ? 10.240 4.349 -2.937 1.00 92.38 86 MET A CA 1
ATOM 690 C C . MET A 1 86 ? 8.755 4.106 -2.651 1.00 92.38 86 MET A C 1
ATOM 692 O O . MET A 1 86 ? 8.235 4.661 -1.688 1.00 92.38 86 MET A O 1
ATOM 696 N N . ALA A 1 87 ? 8.078 3.252 -3.423 1.00 92.94 87 ALA A N 1
ATOM 697 C CA . ALA A 1 87 ? 6.690 2.878 -3.153 1.00 92.94 87 ALA A CA 1
ATOM 698 C C . ALA A 1 87 ? 6.542 2.139 -1.811 1.00 92.94 87 ALA A C 1
ATOM 700 O O . ALA A 1 87 ? 5.623 2.435 -1.057 1.00 92.94 87 ALA A O 1
ATOM 701 N N . VAL A 1 88 ? 7.464 1.231 -1.470 1.00 92.38 88 VAL A N 1
ATOM 702 C CA . VAL A 1 88 ? 7.474 0.539 -0.166 1.00 92.38 88 VAL A CA 1
ATOM 703 C C . VAL A 1 88 ? 7.689 1.529 0.978 1.00 92.38 88 VAL A C 1
ATOM 705 O O . VAL A 1 88 ? 6.970 1.473 1.975 1.00 92.38 88 VAL A O 1
ATOM 708 N N . ILE A 1 89 ? 8.632 2.466 0.828 1.00 93.69 89 ILE A N 1
ATOM 709 C CA . ILE A 1 89 ? 8.855 3.528 1.818 1.00 93.69 89 ILE A CA 1
ATOM 710 C C . ILE A 1 89 ? 7.591 4.377 1.973 1.00 93.69 89 ILE A C 1
ATOM 712 O O . ILE A 1 89 ? 7.164 4.628 3.094 1.00 93.69 89 ILE A O 1
ATOM 716 N N . ALA A 1 90 ? 6.959 4.786 0.874 1.00 94.50 90 ALA A N 1
ATOM 717 C CA . ALA A 1 90 ? 5.745 5.593 0.922 1.00 94.50 90 ALA A CA 1
ATOM 718 C C . ALA A 1 90 ? 4.586 4.857 1.613 1.00 94.50 90 ALA A C 1
ATOM 720 O O . ALA A 1 90 ? 3.938 5.427 2.487 1.00 94.50 90 ALA A O 1
ATOM 721 N N . VAL A 1 91 ? 4.376 3.574 1.299 1.00 93.81 91 VAL A N 1
ATOM 722 C CA . VAL A 1 91 ? 3.380 2.724 1.974 1.00 93.81 91 VAL A CA 1
ATOM 723 C C . VAL A 1 91 ? 3.653 2.654 3.474 1.00 93.81 91 VAL A C 1
ATOM 725 O O . VAL A 1 91 ? 2.727 2.811 4.267 1.00 93.81 91 VAL A O 1
ATOM 728 N N . TYR A 1 92 ? 4.912 2.480 3.876 1.00 94.19 92 TYR A N 1
ATOM 729 C CA . TYR A 1 92 ? 5.299 2.490 5.285 1.00 94.19 92 TYR A CA 1
ATOM 730 C C . TYR A 1 92 ? 4.978 3.829 5.966 1.00 94.19 92 TYR A C 1
ATOM 732 O O . TYR A 1 92 ? 4.349 3.836 7.022 1.00 94.19 92 TYR A O 1
ATOM 740 N N . GLN A 1 93 ? 5.341 4.954 5.342 1.00 95.62 93 GLN A N 1
ATOM 741 C CA . GLN A 1 93 ? 5.080 6.294 5.882 1.00 95.62 93 GLN A CA 1
ATOM 742 C C . GLN A 1 93 ? 3.578 6.559 6.056 1.00 95.62 93 GLN A C 1
ATOM 744 O O . GLN A 1 93 ? 3.149 6.998 7.121 1.00 95.62 93 GLN A O 1
ATOM 749 N N . VAL A 1 94 ? 2.763 6.240 5.045 1.00 95.38 94 VAL A N 1
ATOM 750 C CA . VAL A 1 94 ? 1.302 6.414 5.116 1.00 95.38 94 VAL A CA 1
ATOM 751 C C . VAL A 1 94 ? 0.692 5.503 6.183 1.00 95.38 94 VAL A C 1
ATOM 753 O O . VAL A 1 94 ? -0.156 5.945 6.953 1.00 95.38 94 VAL A O 1
ATOM 756 N N . SER A 1 95 ? 1.149 4.253 6.283 1.00 93.69 95 SER A N 1
ATOM 757 C CA . SER A 1 95 ? 0.647 3.302 7.285 1.00 93.69 95 SER A CA 1
ATOM 758 C C . SER A 1 95 ? 0.957 3.749 8.712 1.00 93.69 95 SER A C 1
ATOM 760 O O . SER A 1 95 ? 0.094 3.682 9.585 1.00 93.69 95 SER A O 1
ATOM 762 N N . LEU A 1 96 ? 2.176 4.240 8.951 1.00 94.56 96 LEU A N 1
ATOM 763 C CA . LEU A 1 96 ? 2.552 4.815 10.239 1.00 94.56 96 LEU A CA 1
ATOM 764 C C . LEU A 1 96 ? 1.716 6.043 10.579 1.00 94.56 96 LEU A C 1
ATOM 766 O O . LEU A 1 96 ? 1.284 6.179 11.719 1.00 94.56 96 LEU A O 1
ATOM 770 N N . LEU A 1 97 ? 1.476 6.921 9.605 1.00 95.25 97 LEU A N 1
ATOM 771 C CA . LEU A 1 97 ? 0.671 8.120 9.806 1.00 95.25 97 LEU A CA 1
ATOM 772 C C . LEU A 1 97 ? -0.776 7.770 10.178 1.00 95.25 97 LEU A C 1
ATOM 774 O O . LEU A 1 97 ? -1.325 8.358 11.107 1.00 95.25 97 LEU A O 1
ATOM 778 N N . LEU A 1 98 ? -1.367 6.769 9.519 1.00 93.00 98 LEU A N 1
ATOM 779 C CA . LEU A 1 98 ? -2.69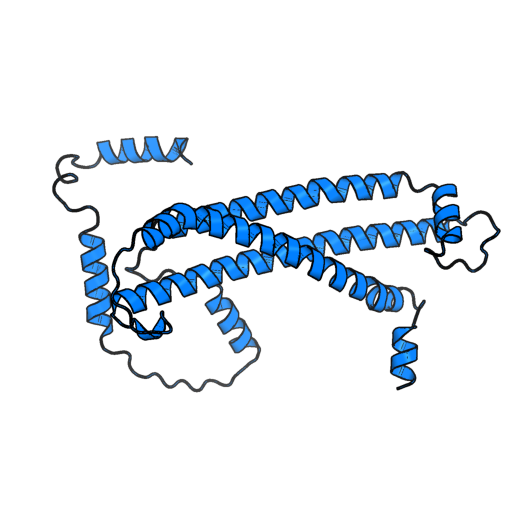2 6.250 9.871 1.00 93.00 98 LEU A CA 1
ATOM 780 C C . LEU A 1 98 ? -2.719 5.693 11.300 1.00 93.00 98 LEU A C 1
ATOM 782 O O . LEU A 1 98 ? -3.621 6.019 12.069 1.00 93.00 98 LEU A O 1
ATOM 786 N N . LEU A 1 99 ? -1.713 4.901 11.680 1.00 93.38 99 LEU A N 1
ATOM 787 C CA . LEU A 1 99 ? -1.624 4.319 13.019 1.00 93.38 99 LEU A CA 1
ATOM 788 C C . LEU A 1 99 ? -1.445 5.393 14.104 1.00 93.38 99 LEU A C 1
ATOM 790 O O . LEU A 1 99 ? -2.164 5.389 15.103 1.00 93.38 99 LEU A O 1
ATOM 794 N N . ALA A 1 100 ? -0.524 6.332 13.888 1.00 94.19 100 ALA A N 1
ATOM 795 C CA . ALA A 1 100 ? -0.225 7.419 14.815 1.00 94.19 100 ALA A CA 1
ATOM 796 C C . ALA A 1 100 ? -1.367 8.439 14.926 1.00 94.19 100 ALA A C 1
ATOM 798 O O . ALA A 1 100 ? -1.498 9.090 15.955 1.00 94.19 100 ALA A O 1
ATOM 799 N N . SER A 1 101 ? -2.203 8.579 13.895 1.00 91.50 101 SER A N 1
ATOM 800 C CA . SER A 1 101 ? -3.389 9.433 13.952 1.00 91.50 101 SER A CA 1
ATOM 801 C C . SER A 1 101 ? -4.561 8.733 14.644 1.00 91.50 101 SER A C 1
ATOM 803 O O . SER A 1 101 ? -5.232 9.333 15.478 1.00 91.50 101 SER A O 1
ATOM 805 N N . PHE A 1 102 ? -4.818 7.459 14.349 1.00 91.25 102 PHE A N 1
ATOM 806 C CA . PHE A 1 102 ? -6.021 6.784 14.836 1.00 91.25 102 PHE A CA 1
ATOM 807 C C . PHE A 1 102 ? -5.902 6.284 16.283 1.00 91.25 102 PHE A C 1
ATOM 809 O O . PHE A 1 102 ? -6.801 6.522 17.091 1.00 91.25 102 PHE A O 1
ATOM 816 N N . ILE A 1 103 ? -4.792 5.618 16.633 1.00 90.19 103 ILE A N 1
ATOM 817 C CA . ILE A 1 103 ? -4.635 4.959 17.942 1.00 90.19 103 ILE A CA 1
ATOM 818 C C . ILE A 1 103 ? -4.728 5.956 19.107 1.00 90.19 103 ILE A C 1
ATOM 820 O O . ILE A 1 103 ? -5.515 5.704 20.023 1.00 90.19 103 ILE A O 1
ATOM 824 N N . PRO A 1 104 ? -4.018 7.103 19.101 1.00 91.31 104 PRO A N 1
ATOM 825 C CA . PRO A 1 104 ? -4.100 8.047 20.213 1.00 91.31 104 PRO A CA 1
ATOM 826 C C . PRO A 1 104 ? -5.502 8.632 20.373 1.00 91.31 104 PRO A C 1
ATOM 828 O O . PRO A 1 104 ? -5.997 8.731 21.492 1.00 91.31 104 PRO A O 1
ATOM 831 N N . ASN A 1 105 ? -6.179 8.949 19.265 1.00 87.62 105 ASN A N 1
ATOM 832 C CA . ASN A 1 105 ? -7.542 9.477 19.299 1.00 87.62 105 ASN A CA 1
ATOM 833 C C . ASN A 1 105 ? -8.520 8.480 19.939 1.00 87.62 105 ASN A C 1
ATOM 835 O O . ASN A 1 105 ? -9.290 8.851 20.823 1.00 87.62 105 ASN A O 1
ATOM 839 N N . ILE A 1 106 ? -8.445 7.198 19.571 1.00 86.31 106 ILE A N 1
ATOM 840 C CA . ILE A 1 106 ? -9.279 6.153 20.180 1.00 86.31 106 ILE A CA 1
ATOM 841 C C . ILE A 1 106 ? -8.945 5.938 21.660 1.00 86.31 106 ILE A C 1
ATOM 843 O O . ILE A 1 106 ? -9.851 5.753 22.473 1.00 86.31 106 ILE A O 1
ATOM 847 N N . GLN A 1 107 ? -7.669 5.997 22.043 1.00 86.94 107 GLN A N 1
ATOM 848 C CA . GLN A 1 107 ? -7.266 5.859 23.444 1.00 86.94 107 GLN A CA 1
ATOM 849 C C . GLN A 1 107 ? -7.750 7.030 24.306 1.00 86.94 107 GLN A C 1
ATOM 851 O O . GLN A 1 107 ? -8.208 6.795 25.426 1.00 86.94 107 GLN A O 1
ATOM 856 N N . ILE A 1 108 ? -7.725 8.258 23.777 1.00 87.12 108 ILE A N 1
ATOM 857 C CA . ILE A 1 108 ? -8.300 9.442 24.432 1.00 87.12 108 ILE A CA 1
ATOM 858 C C . ILE A 1 108 ? -9.807 9.259 24.615 1.00 87.12 108 ILE A C 1
ATOM 860 O O . ILE A 1 108 ? -10.308 9.458 25.719 1.00 87.12 108 ILE A O 1
ATOM 864 N N . ILE A 1 109 ? -10.524 8.807 23.580 1.00 84.00 109 ILE A N 1
ATOM 865 C CA . ILE A 1 109 ? -11.967 8.533 23.667 1.00 84.00 109 ILE A CA 1
ATOM 866 C C . ILE A 1 109 ? -12.251 7.444 24.715 1.00 84.00 109 ILE A C 1
ATOM 868 O O . ILE A 1 109 ? -13.161 7.593 25.528 1.00 84.00 109 ILE A O 1
ATOM 872 N N . ARG A 1 110 ? -11.443 6.376 24.763 1.00 82.69 110 ARG A N 1
ATOM 873 C CA . ARG A 1 110 ? -11.588 5.289 25.746 1.00 82.69 110 ARG A CA 1
ATOM 874 C C . ARG A 1 110 ? -11.332 5.754 27.182 1.00 82.69 110 ARG A C 1
ATOM 876 O O . ARG A 1 110 ? -12.030 5.310 28.093 1.00 82.69 110 ARG A O 1
ATOM 883 N N . ALA A 1 111 ? -10.330 6.607 27.393 1.00 82.00 111 ALA A N 1
ATOM 884 C CA . ALA A 1 111 ? -9.990 7.156 28.706 1.00 82.00 111 ALA A CA 1
ATOM 885 C C . ALA A 1 111 ? -10.993 8.228 29.166 1.00 82.00 111 ALA A C 1
ATOM 887 O O . ALA A 1 111 ? -11.327 8.283 30.346 1.00 82.00 111 ALA A O 1
ATOM 888 N N . GLY A 1 112 ? -11.510 9.031 28.233 1.00 78.75 112 GLY A N 1
ATOM 889 C CA . GLY A 1 112 ? -12.520 10.063 28.473 1.00 78.75 112 GLY A CA 1
ATOM 890 C C . GLY A 1 112 ? -13.954 9.538 28.594 1.00 78.75 112 GLY A C 1
ATOM 891 O O . GLY A 1 112 ? -14.875 10.323 28.810 1.00 78.75 112 GLY A O 1
ATOM 892 N N . MET A 1 113 ? -14.169 8.227 28.460 1.00 71.75 113 MET A N 1
ATOM 893 C CA . MET A 1 113 ? -15.496 7.621 28.510 1.00 71.75 113 MET A CA 1
ATOM 894 C C . MET A 1 113 ? -16.022 7.588 29.955 1.00 71.75 113 MET A C 1
ATOM 896 O O . MET A 1 113 ? -15.745 6.666 30.728 1.00 71.75 113 MET A O 1
ATOM 900 N N . THR A 1 114 ? -16.764 8.630 30.330 1.00 72.44 114 THR A N 1
ATOM 901 C CA . THR A 1 114 ? -17.442 8.761 31.625 1.00 72.44 114 THR A CA 1
ATOM 902 C C . THR A 1 114 ? -18.865 8.197 31.574 1.00 72.44 114 THR A C 1
ATOM 904 O O . THR A 1 114 ? -19.421 7.918 30.504 1.00 72.44 114 THR A O 1
ATOM 907 N N . LYS A 1 115 ? -19.482 8.025 32.751 1.00 65.25 115 LYS A N 1
ATOM 908 C CA . LYS A 1 115 ? -20.867 7.543 32.875 1.00 65.25 115 LYS A CA 1
ATOM 909 C C . LYS A 1 115 ? -21.858 8.447 32.123 1.00 65.25 115 LYS A C 1
ATOM 911 O O . LYS A 1 115 ? -22.785 7.935 31.510 1.00 65.25 115 LYS A O 1
ATOM 916 N N . GLU A 1 116 ? -21.607 9.755 32.057 1.00 62.47 116 GLU A N 1
ATOM 917 C CA . GLU A 1 116 ? -22.490 10.714 31.370 1.00 62.47 116 GLU A CA 1
ATOM 918 C C . GLU A 1 116 ? -22.379 10.670 29.841 1.00 62.47 116 GLU A C 1
ATOM 920 O O . GLU A 1 116 ? -23.391 10.680 29.146 1.00 62.47 116 GLU A O 1
ATOM 925 N N . MET A 1 117 ? -21.167 10.511 29.300 1.00 62.78 117 MET A N 1
ATOM 926 C CA . MET A 1 117 ? -20.976 10.248 27.865 1.00 62.78 117 MET A CA 1
ATOM 927 C C . MET A 1 117 ? -21.665 8.946 27.444 1.00 62.78 117 MET A C 1
ATOM 929 O O . MET A 1 117 ? -22.277 8.869 26.384 1.00 62.78 117 MET A O 1
ATOM 933 N N . THR A 1 118 ? -21.614 7.927 28.303 1.00 60.03 118 THR A N 1
ATOM 934 C CA . THR A 1 118 ? -22.281 6.641 28.055 1.00 60.03 118 THR A CA 1
ATOM 935 C C . THR A 1 118 ? -23.805 6.788 28.085 1.00 60.03 118 THR A C 1
ATOM 937 O O . THR A 1 118 ? -24.474 6.220 27.227 1.00 60.03 118 THR A O 1
ATOM 940 N N . ALA A 1 119 ? -24.350 7.607 28.994 1.00 59.22 119 ALA A N 1
ATOM 941 C CA . ALA A 1 119 ? -25.775 7.945 29.017 1.00 59.22 119 ALA A CA 1
ATOM 942 C C . ALA A 1 119 ? -26.219 8.628 27.713 1.00 59.22 119 ALA A C 1
ATOM 944 O O . ALA A 1 119 ? -27.255 8.264 27.164 1.00 59.22 119 ALA A O 1
ATOM 945 N N . LEU A 1 120 ? -25.404 9.539 27.164 1.00 62.00 120 LEU A N 1
ATOM 946 C CA . LEU A 1 120 ? -25.668 10.142 25.855 1.00 62.00 120 LEU A CA 1
ATOM 947 C C . LEU A 1 120 ? -25.658 9.092 24.736 1.00 62.00 120 LEU A C 1
ATOM 949 O O . LEU A 1 120 ? -26.568 9.081 23.918 1.00 62.00 120 LEU A O 1
ATOM 953 N N . PHE A 1 121 ? -24.695 8.167 24.703 1.00 65.00 121 PHE A N 1
ATOM 954 C CA . PHE A 1 121 ? -24.672 7.097 23.692 1.00 65.00 121 PHE A CA 1
ATOM 955 C C . PHE A 1 121 ? -25.868 6.138 23.787 1.00 65.00 121 PHE A C 1
ATOM 957 O O . PHE A 1 121 ? -26.381 5.700 22.755 1.00 65.00 121 PHE A O 1
ATOM 964 N N . VAL A 1 122 ? -26.335 5.839 25.001 1.00 61.69 122 VAL A N 1
ATOM 965 C CA . VAL A 1 122 ? -27.578 5.086 25.233 1.00 61.69 122 VAL A CA 1
ATOM 966 C C . VAL A 1 122 ? -28.787 5.892 24.745 1.00 61.69 122 VAL A C 1
ATOM 968 O O . VAL A 1 122 ? -29.648 5.346 24.060 1.00 61.69 122 VAL A O 1
ATOM 971 N N . GLN A 1 123 ? -28.820 7.203 25.002 1.00 58.53 123 GLN A N 1
ATOM 972 C CA . GLN A 1 123 ? -29.888 8.104 24.555 1.00 58.53 123 GLN A CA 1
ATOM 973 C C . GLN A 1 123 ? -29.913 8.296 23.027 1.00 58.53 123 GLN A C 1
ATOM 975 O O . GLN A 1 123 ? -30.986 8.395 22.437 1.00 58.53 123 GLN A O 1
ATOM 980 N N . PHE A 1 124 ? -28.749 8.280 22.372 1.00 60.47 124 PHE A N 1
ATOM 981 C CA . PHE A 1 124 ? -28.607 8.255 20.912 1.00 60.47 124 PHE A CA 1
ATOM 982 C C . PHE A 1 124 ? -28.885 6.869 20.297 1.00 60.47 124 PHE A C 1
ATOM 984 O O . PHE A 1 124 ? -28.857 6.732 19.076 1.00 60.47 124 PHE A O 1
ATOM 991 N N . GLY A 1 125 ? -29.153 5.838 21.109 1.00 56.12 125 GLY A N 1
ATOM 992 C CA . GLY A 1 125 ? -29.482 4.488 20.639 1.00 56.12 125 GLY A CA 1
ATOM 993 C C . GLY A 1 125 ? -28.293 3.686 20.097 1.00 56.12 125 GLY A C 1
ATOM 994 O O . GLY A 1 125 ? -28.489 2.665 19.444 1.00 56.12 125 GLY A O 1
ATOM 995 N N . LEU A 1 126 ? -27.057 4.121 20.363 1.00 54.66 126 LEU A N 1
ATOM 996 C CA . LEU A 1 126 ? -25.830 3.428 19.947 1.00 54.66 126 LEU A CA 1
ATOM 997 C C . LEU A 1 126 ? -25.503 2.210 20.828 1.00 54.66 126 LEU A C 1
ATOM 999 O O . LEU A 1 126 ? -24.738 1.342 20.410 1.00 54.66 126 LEU A O 1
ATOM 1003 N N . ILE A 1 127 ? -26.085 2.124 22.029 1.00 55.09 127 ILE A N 1
ATOM 1004 C CA . ILE A 1 127 ? -25.931 0.995 22.956 1.00 55.09 127 ILE A CA 1
ATOM 1005 C C . ILE A 1 127 ? -27.330 0.489 23.338 1.00 55.09 127 ILE A C 1
ATOM 1007 O O . ILE A 1 127 ? -28.117 1.269 23.878 1.00 55.09 127 ILE A O 1
ATOM 1011 N N . PRO A 1 128 ? -27.655 -0.797 23.103 1.00 53.47 128 PRO A N 1
ATOM 1012 C CA . PRO A 1 128 ? -28.908 -1.375 23.569 1.00 53.47 128 PRO A CA 1
ATOM 1013 C C . PRO A 1 128 ? -28.883 -1.444 25.100 1.00 53.47 128 PRO A C 1
ATOM 1015 O O . PRO A 1 128 ? -28.118 -2.222 25.669 1.00 53.47 128 PRO A O 1
ATOM 1018 N N . SER A 1 129 ? -29.695 -0.623 25.763 1.00 50.03 129 SER A N 1
ATOM 1019 C CA . SER A 1 129 ? -29.947 -0.721 27.203 1.00 50.03 129 SER A CA 1
ATOM 1020 C C . SER A 1 129 ? -31.380 -1.185 27.438 1.00 50.03 129 SER A C 1
ATOM 1022 O O . SER A 1 129 ? -32.316 -0.673 26.825 1.00 50.03 129 SER A O 1
ATOM 1024 N N . GLU A 1 130 ? -31.558 -2.140 28.353 1.00 51.53 130 GLU A N 1
ATOM 1025 C CA . GLU A 1 130 ? -32.877 -2.594 28.810 1.00 51.53 130 GLU A CA 1
ATOM 1026 C C . GLU A 1 130 ? -33.638 -1.507 29.598 1.00 51.53 130 GLU A C 1
ATOM 1028 O O . GLU A 1 130 ? -34.846 -1.650 29.793 1.00 51.53 130 GLU A O 1
ATOM 1033 N N . LYS A 1 131 ? -32.979 -0.423 30.061 1.00 47.69 131 LYS A N 1
ATOM 1034 C CA . LYS A 1 131 ? -33.617 0.665 30.834 1.00 47.69 131 LYS A CA 1
ATOM 1035 C C . LYS A 1 131 ? -32.990 2.048 30.549 1.00 47.69 131 LYS A C 1
ATOM 1037 O O . LYS A 1 131 ? -32.086 2.458 31.272 1.00 47.69 131 LYS A O 1
ATOM 1042 N N . PRO A 1 132 ? -33.529 2.836 29.597 1.00 50.72 132 PRO A N 1
ATOM 1043 C CA . PRO A 1 132 ? -32.936 4.103 29.137 1.00 50.72 132 PRO A CA 1
ATOM 1044 C C . PRO A 1 132 ? -33.006 5.283 30.132 1.00 50.72 132 PRO A C 1
ATOM 1046 O O . PRO A 1 132 ? -32.541 6.370 29.812 1.00 50.72 132 PRO A O 1
ATOM 1049 N N . ALA A 1 133 ? -33.602 5.105 31.317 1.00 44.81 133 ALA A N 1
ATOM 1050 C CA . ALA A 1 133 ? -33.895 6.189 32.265 1.00 44.81 133 ALA A CA 1
ATOM 1051 C C . ALA A 1 133 ? -33.143 6.091 33.607 1.00 44.81 133 ALA A C 1
ATOM 1053 O O . ALA A 1 133 ? -33.390 6.905 34.494 1.00 44.81 133 ALA A O 1
ATOM 1054 N N . ASN A 1 134 ? -32.262 5.101 33.791 1.00 45.06 134 ASN A N 1
ATOM 1055 C CA . ASN A 1 134 ? -31.530 4.918 35.046 1.00 45.06 134 ASN A CA 1
ATOM 1056 C C . ASN A 1 134 ? -30.025 5.120 34.836 1.00 45.06 134 ASN A C 1
ATOM 1058 O O . ASN A 1 134 ? -29.523 4.893 33.739 1.00 45.06 134 ASN A O 1
ATOM 1062 N N . ILE A 1 135 ? -29.323 5.555 35.886 1.00 51.78 135 ILE A N 1
ATOM 1063 C CA . ILE A 1 135 ? -27.875 5.821 35.874 1.00 51.78 135 ILE A CA 1
ATOM 1064 C C . ILE A 1 135 ? -27.164 4.631 35.209 1.00 51.78 135 ILE A C 1
ATOM 1066 O O . ILE A 1 135 ? -27.328 3.510 35.707 1.00 51.78 135 ILE A O 1
ATOM 1070 N N . PRO A 1 136 ? -26.407 4.835 34.111 1.00 53.56 136 PRO A N 1
ATOM 1071 C CA . PRO A 1 136 ? -25.802 3.734 33.376 1.00 53.56 136 PRO A CA 1
ATOM 1072 C C . PRO A 1 136 ? -24.933 2.917 34.326 1.00 53.56 136 PRO A C 1
ATOM 1074 O O . PRO A 1 136 ? -24.010 3.428 34.973 1.00 53.56 136 PRO A O 1
ATOM 1077 N N . GLY A 1 137 ? -25.297 1.644 34.469 1.00 58.41 137 GLY A N 1
ATOM 1078 C CA . GLY A 1 137 ? -24.617 0.724 35.368 1.00 58.41 137 GLY A CA 1
ATOM 1079 C C . GLY A 1 137 ? -23.192 0.451 34.892 1.00 58.41 137 GLY A C 1
ATOM 1080 O O . GLY A 1 137 ? -22.882 0.566 33.705 1.00 58.41 137 GLY A O 1
ATOM 1081 N N . ASP A 1 138 ? -22.320 0.005 35.798 1.00 66.38 138 ASP A N 1
ATOM 1082 C CA . ASP A 1 138 ? -20.917 -0.304 35.471 1.00 66.38 138 ASP A CA 1
ATOM 1083 C C . ASP A 1 138 ? -20.781 -1.351 34.338 1.00 66.38 138 ASP A C 1
ATOM 1085 O O . ASP A 1 138 ? -19.766 -1.396 33.642 1.00 66.38 138 ASP A O 1
ATOM 1089 N N . LYS A 1 139 ? -21.836 -2.146 34.097 1.00 67.50 139 LYS A N 1
ATOM 1090 C CA . LYS A 1 139 ? -21.940 -3.114 32.994 1.00 67.50 139 LYS A CA 1
ATOM 1091 C C . LYS A 1 139 ? -22.020 -2.455 31.610 1.00 67.50 139 LYS A C 1
ATOM 1093 O O . LYS A 1 139 ? -21.334 -2.903 30.701 1.00 67.50 139 LYS A O 1
ATOM 1098 N N . GLU A 1 140 ? -22.795 -1.384 31.442 1.00 68.69 140 GLU A N 1
ATOM 1099 C CA . GLU A 1 140 ? -22.946 -0.697 30.145 1.00 68.69 140 GLU A CA 1
ATOM 1100 C C . GLU A 1 140 ? -21.665 0.047 29.762 1.00 68.69 140 GLU A C 1
ATOM 1102 O O . GLU A 1 140 ? -21.228 0.017 28.609 1.00 68.69 140 GLU A O 1
ATOM 1107 N N . LEU A 1 141 ? -21.002 0.630 30.765 1.00 70.88 141 LEU A N 1
ATOM 1108 C CA . LEU A 1 141 ? -19.683 1.234 30.617 1.00 70.88 141 LEU A CA 1
ATOM 1109 C C . LEU A 1 141 ? -18.636 0.195 30.180 1.00 70.88 141 LEU A C 1
ATOM 1111 O O . LEU A 1 141 ? -17.809 0.476 29.311 1.00 70.88 141 LEU A O 1
ATOM 1115 N N . ALA A 1 142 ? -18.662 -1.009 30.760 1.00 76.38 142 ALA A N 1
ATOM 1116 C CA . ALA A 1 142 ? -17.761 -2.092 30.370 1.00 76.38 142 ALA A CA 1
ATOM 1117 C C . ALA A 1 142 ? -18.015 -2.555 28.923 1.00 76.38 142 ALA A C 1
ATOM 1119 O O . ALA A 1 142 ? -17.063 -2.737 28.162 1.00 76.38 142 ALA A O 1
ATOM 1120 N N . THR A 1 143 ? -19.281 -2.661 28.512 1.00 75.75 143 THR A N 1
ATOM 1121 C CA . THR A 1 143 ? -19.665 -3.025 27.142 1.00 75.75 143 THR A CA 1
ATOM 1122 C C . THR A 1 143 ? -19.226 -1.974 26.119 1.00 75.75 143 THR A C 1
ATOM 1124 O O . THR A 1 143 ? -18.641 -2.317 25.092 1.00 75.75 143 THR A O 1
ATOM 1127 N N . ALA A 1 144 ? -19.421 -0.686 26.407 1.00 74.88 144 ALA A N 1
ATOM 1128 C CA . ALA A 1 144 ? -18.970 0.396 25.531 1.00 74.88 144 ALA A CA 1
ATOM 1129 C C . ALA A 1 144 ? -17.436 0.429 25.386 1.00 74.88 144 ALA A C 1
ATOM 1131 O O . ALA A 1 144 ? -16.919 0.541 24.272 1.00 74.88 144 ALA A O 1
ATOM 1132 N N . LYS A 1 145 ? -16.689 0.213 26.481 1.00 81.00 145 LYS A N 1
ATOM 1133 C CA . LYS A 1 145 ? -15.223 0.063 26.423 1.00 81.00 145 LYS A CA 1
ATOM 1134 C C . LYS A 1 145 ? -14.805 -1.131 25.564 1.00 81.00 145 LYS A C 1
ATOM 1136 O O . LYS A 1 145 ? -13.837 -1.018 24.812 1.00 81.00 145 LYS A O 1
ATOM 1141 N N . HIS A 1 146 ? -15.534 -2.244 25.643 1.00 82.62 146 HIS A N 1
ATOM 1142 C CA . HIS A 1 146 ? -15.275 -3.428 24.826 1.00 82.62 146 HIS A CA 1
ATOM 1143 C C . HIS A 1 146 ? -15.510 -3.165 23.330 1.00 82.62 146 HIS A C 1
ATOM 1145 O O . HIS A 1 146 ? -14.699 -3.583 22.505 1.00 82.62 146 HIS A O 1
ATOM 1151 N N . TYR A 1 147 ? -16.561 -2.429 22.953 1.00 82.12 147 TYR A N 1
ATOM 1152 C CA . TYR A 1 147 ? -16.794 -2.058 21.551 1.00 82.12 147 TYR A CA 1
ATOM 1153 C C . TYR A 1 147 ? -15.695 -1.152 20.988 1.00 82.12 147 TYR A C 1
ATOM 1155 O O . TYR A 1 147 ? -15.218 -1.386 19.877 1.00 82.12 147 TYR A O 1
ATOM 1163 N N . ILE A 1 148 ? -15.240 -0.163 21.763 1.00 85.19 148 ILE A N 1
ATOM 1164 C CA . ILE A 1 148 ? -14.129 0.714 21.362 1.00 85.19 148 ILE A CA 1
ATOM 1165 C C . ILE A 1 148 ? -12.828 -0.087 21.219 1.00 85.19 148 ILE A C 1
ATOM 1167 O O . ILE A 1 148 ? -12.084 0.109 20.260 1.00 85.19 148 ILE A O 1
ATOM 1171 N N . TRP A 1 149 ? -12.567 -1.030 22.128 1.00 88.12 149 TRP A N 1
ATOM 1172 C CA . TRP A 1 149 ? -11.420 -1.933 22.010 1.00 88.12 149 TRP A CA 1
ATOM 1173 C C . TRP A 1 149 ? -11.520 -2.834 20.770 1.00 88.12 149 TRP A C 1
ATOM 1175 O O . TRP A 1 149 ? -10.548 -2.988 20.034 1.00 88.12 149 TRP A O 1
ATOM 1185 N N . SER A 1 150 ? -12.708 -3.364 20.468 1.00 87.25 150 SER A N 1
ATOM 1186 C CA . SER A 1 150 ? -12.941 -4.129 19.240 1.00 87.25 150 SER A CA 1
ATOM 1187 C C . SER A 1 150 ? -12.671 -3.288 17.987 1.00 87.25 150 SER A C 1
ATOM 1189 O O . SER A 1 150 ? -12.079 -3.794 17.036 1.00 87.25 150 SER A O 1
ATOM 1191 N N . LEU A 1 151 ? -13.052 -2.004 17.974 1.00 89.25 151 LEU A N 1
ATOM 1192 C CA . LEU A 1 151 ? -12.749 -1.081 16.873 1.00 89.25 151 LEU A CA 1
ATOM 1193 C C . LEU A 1 151 ? -11.241 -0.845 16.703 1.00 89.25 151 LEU A C 1
ATOM 1195 O O . LEU A 1 151 ? -10.758 -0.836 15.571 1.00 89.25 151 LEU A O 1
ATOM 1199 N N . GLU A 1 152 ? -10.494 -0.714 17.804 1.00 91.31 152 GLU A N 1
ATOM 1200 C CA . GLU A 1 152 ? -9.026 -0.617 17.793 1.00 91.31 152 GLU A CA 1
ATOM 1201 C C . GLU A 1 152 ? -8.403 -1.853 17.116 1.00 91.31 152 GLU A C 1
ATOM 1203 O O . GLU A 1 152 ? -7.594 -1.729 16.193 1.00 91.31 152 GLU A O 1
ATOM 1208 N N . VAL A 1 153 ? -8.853 -3.054 17.493 1.00 91.69 153 VAL A N 1
ATOM 1209 C CA . VAL A 1 153 ? -8.392 -4.318 16.894 1.00 91.69 153 VAL A CA 1
ATOM 1210 C C . VAL A 1 153 ? -8.788 -4.428 15.414 1.00 91.69 153 VAL A C 1
ATOM 1212 O O . VAL A 1 153 ? -7.978 -4.857 14.585 1.00 91.69 153 VAL A O 1
ATOM 1215 N N . CYS A 1 154 ? -10.003 -4.010 15.047 1.00 93.12 154 CYS A N 1
ATOM 1216 C CA . CYS A 1 154 ? -10.471 -4.000 13.655 1.00 93.12 154 CYS A CA 1
ATOM 1217 C C . CYS A 1 154 ? -9.628 -3.067 12.775 1.00 93.12 154 CYS A C 1
ATOM 1219 O O . CYS A 1 154 ? -9.306 -3.413 11.640 1.00 93.12 154 CYS A O 1
ATOM 1221 N N . PHE A 1 155 ? -9.227 -1.908 13.302 1.00 94.00 155 PHE A N 1
ATOM 1222 C CA . PHE A 1 155 ? -8.376 -0.960 12.587 1.00 94.00 155 PHE A CA 1
ATOM 1223 C C . PHE A 1 155 ? -6.963 -1.504 12.360 1.00 94.00 155 PHE A C 1
ATOM 1225 O O . PHE A 1 155 ? -6.443 -1.450 11.245 1.00 94.00 155 PHE A O 1
ATOM 1232 N N . ILE A 1 156 ? -6.338 -2.069 13.398 1.00 94.19 156 ILE A N 1
ATOM 1233 C CA . ILE A 1 156 ? -4.986 -2.634 13.280 1.00 94.19 15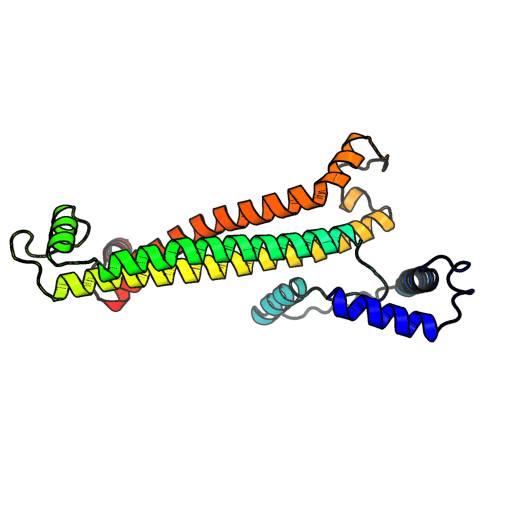6 ILE A CA 1
ATOM 1234 C C . ILE A 1 156 ? -4.991 -3.811 12.299 1.00 94.19 156 ILE A C 1
ATOM 1236 O O . ILE A 1 156 ? -4.136 -3.889 11.417 1.00 94.19 156 ILE A O 1
ATOM 1240 N N . SER A 1 157 ? -5.969 -4.713 12.411 1.00 93.94 157 SER A N 1
ATOM 1241 C CA . SER A 1 157 ? -6.076 -5.873 11.520 1.00 93.94 157 SER A CA 1
ATOM 1242 C C . SER A 1 157 ? -6.342 -5.477 10.064 1.00 93.94 157 SER A C 1
ATOM 1244 O O . SER A 1 157 ? -5.691 -6.021 9.167 1.00 93.94 157 SER A O 1
ATOM 1246 N N . SER A 1 158 ? -7.216 -4.497 9.806 1.00 95.75 158 SER A N 1
ATOM 1247 C CA . SER A 1 158 ? -7.460 -3.996 8.448 1.00 95.75 158 SER A CA 1
ATOM 1248 C C . SER A 1 158 ? -6.225 -3.318 7.857 1.00 95.75 158 SER A C 1
ATOM 1250 O O . SER A 1 158 ? -5.911 -3.533 6.685 1.00 95.75 158 SER A O 1
ATOM 1252 N N . LEU A 1 159 ? -5.483 -2.548 8.660 1.00 95.00 159 LEU A N 1
ATOM 1253 C CA . LEU A 1 159 ? -4.249 -1.896 8.237 1.00 95.00 159 LEU A CA 1
ATOM 1254 C C . LEU A 1 159 ? -3.173 -2.930 7.888 1.00 95.00 159 LEU A C 1
ATOM 1256 O O . LEU A 1 159 ? -2.624 -2.885 6.789 1.00 95.00 159 LEU A O 1
ATOM 1260 N N . VAL A 1 160 ? -2.932 -3.918 8.754 1.00 95.25 160 VAL A N 1
ATOM 1261 C CA . VAL A 1 160 ? -1.959 -4.996 8.497 1.00 95.25 160 VAL A CA 1
ATOM 1262 C C . VAL A 1 160 ? -2.320 -5.777 7.234 1.00 95.25 160 VAL A C 1
ATOM 1264 O O . VAL A 1 160 ? -1.461 -5.985 6.374 1.00 95.25 160 VAL A O 1
ATOM 1267 N N . LEU A 1 161 ? -3.591 -6.159 7.075 1.00 94.56 161 LEU A N 1
ATOM 1268 C CA . LEU A 1 161 ? -4.062 -6.838 5.868 1.00 94.56 161 LEU A CA 1
ATOM 1269 C C . LEU A 1 161 ? -3.870 -5.958 4.625 1.00 94.56 161 LEU A C 1
ATOM 1271 O O . LEU A 1 161 ? -3.456 -6.452 3.572 1.00 94.56 161 LEU A O 1
ATOM 1275 N N . SER A 1 162 ? -4.114 -4.649 4.750 1.00 95.06 162 SER A N 1
ATOM 1276 C CA . SER A 1 162 ? -3.941 -3.714 3.641 1.00 95.06 162 SER A CA 1
ATOM 1277 C C . SER A 1 162 ? -2.484 -3.582 3.184 1.00 95.06 162 SER A C 1
ATOM 1279 O O . SER A 1 162 ? -2.193 -3.653 1.983 1.00 95.06 162 SER A O 1
ATOM 1281 N N . CYS A 1 163 ? -1.558 -3.509 4.142 1.00 93.94 163 CYS A N 1
ATOM 1282 C CA . CYS A 1 163 ? -0.121 -3.462 3.904 1.00 93.94 163 CYS A CA 1
ATOM 1283 C C . CYS A 1 163 ? 0.389 -4.751 3.259 1.00 93.94 163 CYS A C 1
ATOM 1285 O O . CYS A 1 163 ? 1.136 -4.692 2.283 1.00 93.94 163 CYS A O 1
ATOM 1287 N N . LEU A 1 164 ? -0.044 -5.911 3.765 1.00 92.94 164 LEU A N 1
ATOM 1288 C CA . LEU A 1 164 ? 0.344 -7.215 3.228 1.00 92.94 164 LEU A CA 1
ATOM 1289 C C . LEU A 1 164 ? -0.074 -7.361 1.768 1.00 92.94 164 LEU A C 1
ATOM 1291 O O . LEU A 1 164 ? 0.750 -7.700 0.927 1.00 92.94 164 LEU A O 1
ATOM 1295 N N . VAL A 1 165 ? -1.328 -7.062 1.438 1.00 91.88 165 VAL A N 1
ATOM 1296 C CA . VAL A 1 165 ? -1.814 -7.158 0.056 1.00 91.88 165 VAL A CA 1
ATOM 1297 C C . VAL A 1 165 ? -1.122 -6.136 -0.853 1.00 91.88 165 VAL A C 1
ATOM 1299 O O . VAL A 1 165 ? -0.764 -6.489 -1.974 1.00 91.88 165 VAL A O 1
ATOM 1302 N N . THR A 1 166 ? -0.855 -4.912 -0.383 1.00 92.56 166 THR A N 1
ATOM 1303 C CA . THR A 1 166 ? -0.115 -3.904 -1.167 1.00 92.56 166 THR A CA 1
ATOM 1304 C C . THR A 1 166 ? 1.313 -4.361 -1.456 1.00 92.56 166 THR A C 1
ATOM 1306 O O . THR A 1 166 ? 1.742 -4.366 -2.612 1.00 92.56 166 THR A O 1
ATOM 1309 N N . PHE A 1 167 ? 2.036 -4.827 -0.432 1.00 89.44 167 PHE A N 1
ATOM 1310 C CA . PHE A 1 167 ? 3.346 -5.456 -0.603 1.00 89.44 167 PHE A CA 1
ATOM 1311 C C . PHE A 1 167 ? 3.251 -6.629 -1.581 1.00 89.44 167 PHE A C 1
ATOM 1313 O O . PHE A 1 167 ? 4.109 -6.796 -2.454 1.00 89.44 167 PHE A O 1
ATOM 1320 N N . CYS A 1 168 ? 2.151 -7.386 -1.505 1.00 88.19 168 CYS A N 1
ATOM 1321 C CA . CYS A 1 168 ? 1.952 -8.502 -2.395 1.00 88.19 168 CYS A CA 1
ATOM 1322 C C . CYS A 1 168 ? 1.804 -8.095 -3.868 1.00 88.19 168 CYS A C 1
ATOM 1324 O O . CYS A 1 168 ? 2.412 -8.662 -4.782 1.00 88.19 168 CYS A O 1
ATOM 1326 N N . MET A 1 169 ? 1.018 -7.061 -4.119 1.00 89.56 169 MET A N 1
ATOM 1327 C CA . MET A 1 169 ? 0.838 -6.546 -5.467 1.00 89.56 169 MET A CA 1
ATOM 1328 C C . MET A 1 169 ? 2.127 -5.925 -6.014 1.00 89.56 169 MET A C 1
ATOM 1330 O O . MET A 1 169 ? 2.422 -6.108 -7.195 1.00 89.56 169 MET A O 1
ATOM 1334 N N . LEU A 1 170 ? 2.945 -5.280 -5.174 1.00 88.62 170 LEU A N 1
ATOM 1335 C CA . LEU A 1 170 ? 4.246 -4.737 -5.582 1.00 88.62 170 LEU A CA 1
ATOM 1336 C C . LEU A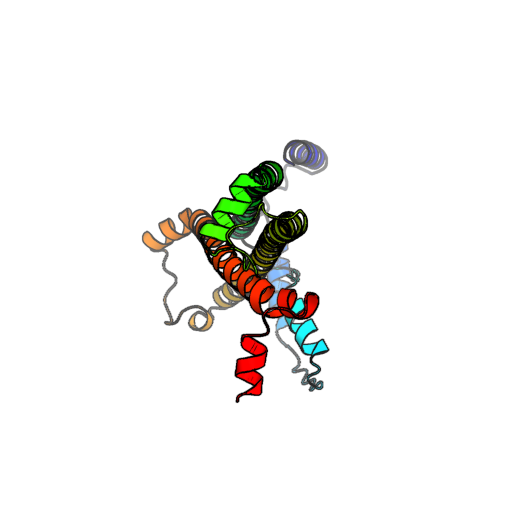 1 170 ? 5.224 -5.837 -6.023 1.00 88.62 170 LEU A C 1
ATOM 1338 O O . LEU A 1 170 ? 5.826 -5.731 -7.094 1.00 88.62 170 LEU A O 1
ATOM 1342 N N . MET A 1 171 ? 5.335 -6.928 -5.262 1.00 84.69 171 MET A N 1
ATOM 1343 C CA . MET A 1 171 ? 6.198 -8.060 -5.629 1.00 84.69 171 MET A CA 1
ATOM 1344 C C . MET A 1 171 ? 5.709 -8.768 -6.899 1.00 84.69 171 MET A C 1
ATOM 1346 O O . MET A 1 171 ? 6.503 -9.087 -7.789 1.00 84.69 171 MET A O 1
ATOM 1350 N N . LYS A 1 172 ? 4.390 -8.953 -7.038 1.00 85.25 172 LYS A N 1
ATOM 1351 C CA . LYS A 1 172 ? 3.789 -9.512 -8.258 1.00 85.25 172 LYS A CA 1
ATOM 1352 C C . LYS A 1 172 ? 4.021 -8.601 -9.468 1.00 85.25 172 LYS A C 1
ATOM 1354 O O . LYS A 1 172 ? 4.324 -9.092 -10.555 1.00 85.25 172 LYS A O 1
ATOM 1359 N N . SER A 1 173 ? 3.922 -7.285 -9.280 1.00 85.75 173 SER A N 1
ATOM 1360 C CA . SER A 1 173 ? 4.208 -6.287 -10.314 1.00 85.75 173 SER A CA 1
ATOM 1361 C C . SER A 1 173 ? 5.658 -6.376 -10.793 1.00 85.75 173 SER A C 1
ATOM 1363 O O . SER A 1 173 ? 5.899 -6.395 -11.998 1.00 85.75 173 SER A O 1
ATOM 1365 N N . LEU A 1 174 ? 6.621 -6.549 -9.879 1.00 83.62 174 LEU A N 1
ATOM 1366 C CA . LEU A 1 174 ? 8.029 -6.754 -10.233 1.00 83.62 174 LEU A CA 1
ATOM 1367 C C . LEU A 1 174 ? 8.226 -8.000 -11.113 1.00 83.62 174 LEU A C 1
ATOM 1369 O O . LEU A 1 174 ? 8.920 -7.945 -12.132 1.00 83.62 174 LEU A O 1
ATOM 1373 N N . GLY A 1 175 ? 7.579 -9.111 -10.747 1.00 81.44 175 GLY A N 1
ATOM 1374 C CA . GLY A 1 175 ? 7.590 -10.345 -11.536 1.00 81.44 175 GLY A CA 1
ATOM 1375 C C . GLY A 1 175 ? 7.003 -10.158 -12.940 1.00 81.44 175 GLY A C 1
ATOM 1376 O O . GLY A 1 175 ? 7.623 -10.565 -13.923 1.00 81.44 175 GLY A O 1
ATOM 1377 N N . ASN A 1 176 ? 5.859 -9.479 -13.048 1.00 83.06 176 ASN A N 1
ATOM 1378 C CA . ASN A 1 176 ? 5.216 -9.185 -14.332 1.00 83.06 176 ASN A CA 1
ATOM 1379 C C . ASN A 1 176 ? 6.049 -8.226 -15.196 1.00 83.06 176 ASN A C 1
ATOM 1381 O O . ASN A 1 176 ? 6.192 -8.428 -16.401 1.00 83.06 176 ASN A O 1
ATOM 1385 N N . HIS A 1 177 ? 6.632 -7.187 -14.598 1.00 84.56 177 HIS A N 1
ATOM 1386 C CA . HIS A 1 177 ? 7.459 -6.229 -15.326 1.00 84.56 177 HIS A CA 1
ATOM 1387 C C . HIS A 1 177 ? 8.689 -6.910 -15.929 1.00 84.56 177 HIS A C 1
ATOM 1389 O O . HIS A 1 177 ? 9.042 -6.677 -17.084 1.00 84.56 177 HIS A O 1
ATOM 1395 N N . ARG A 1 178 ? 9.295 -7.833 -15.180 1.00 81.94 178 ARG A N 1
ATOM 1396 C CA . ARG A 1 178 ? 10.383 -8.673 -15.672 1.00 81.94 178 ARG A CA 1
ATOM 1397 C C . ARG A 1 178 ? 9.964 -9.507 -16.886 1.00 81.94 178 ARG A C 1
ATOM 1399 O O . ARG A 1 178 ? 10.678 -9.507 -17.888 1.00 81.94 178 ARG A O 1
ATOM 1406 N N . THR A 1 179 ? 8.845 -10.231 -16.815 1.00 81.19 179 THR A N 1
ATOM 1407 C CA . THR A 1 179 ? 8.392 -11.062 -17.944 1.00 81.19 179 THR A CA 1
ATOM 1408 C C . THR A 1 179 ? 8.057 -10.217 -19.170 1.00 81.19 179 THR A C 1
ATOM 1410 O O . THR A 1 179 ? 8.382 -10.623 -20.284 1.00 81.19 179 THR A O 1
ATOM 1413 N N . ASN A 1 180 ? 7.499 -9.022 -18.959 1.00 84.44 180 ASN A N 1
ATOM 1414 C CA . ASN A 1 180 ? 7.163 -8.079 -20.023 1.00 84.44 180 ASN A CA 1
ATOM 1415 C C . ASN A 1 180 ? 8.417 -7.516 -20.706 1.00 84.44 180 ASN A C 1
ATOM 1417 O O . ASN A 1 180 ? 8.476 -7.460 -21.933 1.00 84.44 180 ASN A O 1
ATOM 1421 N N . LEU A 1 181 ? 9.457 -7.162 -19.943 1.00 81.38 181 LEU A N 1
ATOM 1422 C CA . LEU A 1 181 ? 10.747 -6.754 -20.513 1.00 81.38 181 LEU A CA 1
ATOM 1423 C C . LEU A 1 181 ? 11.384 -7.884 -21.328 1.00 81.38 181 LEU A C 1
ATOM 1425 O O . LEU A 1 181 ? 11.878 -7.655 -22.429 1.00 81.38 181 LEU A O 1
ATOM 1429 N N . GLN A 1 182 ? 11.324 -9.124 -20.838 1.00 78.44 182 GLN A N 1
ATOM 1430 C CA . GLN A 1 182 ? 11.849 -10.273 -21.577 1.00 78.44 182 GLN A CA 1
ATOM 1431 C C . GLN A 1 182 ? 11.098 -10.529 -22.889 1.00 78.44 182 GLN A C 1
ATOM 1433 O O . GLN A 1 182 ? 11.728 -10.873 -23.890 1.00 78.44 182 GLN A O 1
ATOM 1438 N N . SER A 1 183 ? 9.770 -10.380 -22.917 1.00 79.44 183 SER A N 1
ATOM 1439 C CA . SER A 1 183 ? 9.011 -10.507 -24.166 1.00 79.44 183 SER A CA 1
ATOM 1440 C C . SER A 1 183 ? 9.309 -9.369 -25.139 1.00 79.44 183 SER A C 1
ATOM 1442 O O . SER A 1 183 ? 9.415 -9.636 -26.336 1.00 79.44 183 SER A O 1
ATOM 1444 N N . LEU A 1 184 ? 9.531 -8.145 -24.642 1.00 81.38 184 LEU A N 1
ATOM 1445 C CA . LEU A 1 184 ? 9.967 -7.014 -25.468 1.00 81.38 184 LEU A CA 1
ATOM 1446 C C . LEU A 1 184 ? 11.342 -7.269 -26.097 1.00 81.38 184 LEU A C 1
ATOM 1448 O O . LEU A 1 184 ? 11.481 -7.111 -27.306 1.00 81.38 184 LEU A O 1
ATOM 1452 N N . TYR A 1 185 ? 12.324 -7.756 -25.328 1.00 76.81 185 TYR A N 1
ATOM 1453 C CA . TYR A 1 185 ? 13.652 -8.091 -25.866 1.00 76.81 185 TYR A CA 1
ATOM 1454 C C . TYR A 1 185 ? 13.627 -9.210 -26.912 1.00 76.81 185 TYR A C 1
ATOM 1456 O O . TYR A 1 185 ? 14.488 -9.258 -27.782 1.00 76.81 185 TYR A O 1
ATOM 1464 N N . ARG A 1 186 ? 12.638 -10.108 -26.857 1.00 77.69 186 ARG A N 1
ATOM 1465 C CA . ARG A 1 186 ? 12.449 -11.173 -27.857 1.00 77.69 186 ARG A CA 1
ATOM 1466 C C . ARG A 1 186 ? 11.679 -10.720 -29.100 1.00 77.69 186 ARG A C 1
ATOM 1468 O O . ARG A 1 186 ? 11.427 -11.548 -29.967 1.00 77.69 186 ARG A O 1
ATOM 1475 N N . GLY A 1 187 ? 11.249 -9.459 -29.169 1.00 73.19 187 GLY A N 1
ATOM 1476 C CA . GLY A 1 187 ? 10.401 -8.958 -30.254 1.00 73.19 187 GLY A CA 1
ATOM 1477 C C . GLY A 1 187 ? 8.962 -9.488 -30.219 1.00 73.19 187 GLY A C 1
ATOM 1478 O O . GLY A 1 187 ? 8.213 -9.289 -31.169 1.00 73.19 187 GLY A O 1
ATOM 1479 N N . ALA A 1 188 ? 8.536 -10.132 -29.126 1.00 75.81 188 ALA A N 1
ATOM 1480 C CA . ALA A 1 188 ? 7.170 -10.625 -28.948 1.00 75.81 188 ALA A CA 1
ATOM 1481 C C . ALA A 1 188 ? 6.240 -9.488 -28.480 1.00 75.81 188 ALA A C 1
ATOM 1483 O O . ALA A 1 188 ? 5.705 -9.516 -27.370 1.00 75.81 188 ALA A O 1
ATOM 1484 N N . ILE A 1 189 ? 6.085 -8.471 -29.331 1.00 66.75 189 ILE A N 1
ATOM 1485 C CA . ILE A 1 189 ? 5.363 -7.216 -29.052 1.00 66.75 189 ILE A CA 1
ATOM 1486 C C . ILE A 1 189 ? 3.867 -7.478 -28.809 1.00 66.75 189 ILE A C 1
ATOM 1488 O O . ILE A 1 189 ? 3.270 -6.849 -27.939 1.00 66.75 189 ILE A O 1
ATOM 1492 N N . GLU A 1 190 ? 3.289 -8.473 -29.486 1.00 62.28 190 GLU A N 1
ATOM 1493 C CA . GLU A 1 190 ? 1.876 -8.875 -29.355 1.00 62.28 190 GLU A CA 1
ATOM 1494 C C . GLU A 1 190 ? 1.503 -9.401 -27.962 1.00 62.28 190 GLU A C 1
ATOM 1496 O O . GLU A 1 190 ? 0.341 -9.373 -27.573 1.00 62.28 190 GLU A O 1
ATOM 1501 N N . LYS A 1 191 ? 2.480 -9.875 -27.177 1.00 65.50 191 LYS A N 1
ATOM 1502 C CA . LYS A 1 191 ? 2.227 -10.348 -25.805 1.00 65.50 191 LYS A CA 1
ATOM 1503 C C . LYS A 1 191 ? 2.144 -9.217 -24.783 1.00 65.50 191 LYS A C 1
ATOM 1505 O O . LYS A 1 191 ? 1.730 -9.460 -23.654 1.00 65.50 191 LYS A O 1
ATOM 1510 N N . VAL A 1 192 ? 2.582 -8.016 -25.153 1.00 63.84 192 VAL A N 1
ATOM 1511 C CA . VAL A 1 192 ? 2.693 -6.861 -24.249 1.00 63.84 192 VAL A CA 1
ATOM 1512 C C . VAL A 1 192 ? 1.726 -5.760 -24.653 1.00 63.84 192 VAL A C 1
ATOM 1514 O O . VAL A 1 192 ? 1.116 -5.133 -23.791 1.00 63.84 192 VAL A O 1
ATOM 1517 N N . PHE A 1 193 ? 1.561 -5.543 -25.956 1.00 71.38 193 PHE A N 1
ATOM 1518 C CA . PHE A 1 193 ? 0.670 -4.530 -26.492 1.00 71.38 193 PHE A CA 1
ATOM 1519 C C . PHE A 1 193 ? -0.506 -5.175 -27.209 1.00 71.38 193 PHE A C 1
ATOM 1521 O O . PHE A 1 193 ? -0.344 -6.117 -27.978 1.00 71.38 193 PHE A O 1
ATOM 1528 N N . TYR A 1 194 ? -1.688 -4.592 -27.006 1.00 65.38 194 TYR A N 1
ATOM 1529 C CA . TYR A 1 194 ? -2.917 -5.000 -27.687 1.00 65.38 194 TYR A CA 1
ATOM 1530 C C . TYR A 1 194 ? -2.820 -4.880 -29.219 1.00 65.38 194 TYR A C 1
ATOM 1532 O O . TYR A 1 194 ? -3.521 -5.581 -29.942 1.00 65.38 194 TYR A O 1
ATOM 1540 N N . ARG A 1 195 ? -1.943 -4.002 -29.730 1.00 69.12 195 ARG A N 1
ATOM 1541 C CA . ARG A 1 195 ? -1.630 -3.886 -31.159 1.00 69.12 195 ARG A CA 1
ATOM 1542 C C . ARG A 1 195 ? -0.122 -3.970 -31.391 1.00 69.12 195 ARG A C 1
ATOM 1544 O O . ARG A 1 195 ? 0.623 -3.323 -30.648 1.00 69.12 195 ARG A O 1
ATOM 1551 N N . PRO A 1 196 ? 0.334 -4.691 -32.431 1.00 65.81 196 PRO A N 1
ATOM 1552 C CA . PRO A 1 196 ? 1.729 -4.658 -32.841 1.00 65.81 196 PRO A CA 1
ATOM 1553 C C . PRO A 1 196 ? 2.081 -3.228 -33.268 1.00 65.81 196 PRO A C 1
ATOM 1555 O O . PRO A 1 196 ? 1.536 -2.693 -34.231 1.00 65.81 196 PRO A O 1
ATOM 1558 N N . CYS A 1 197 ? 2.962 -2.587 -32.503 1.00 66.06 197 CYS A N 1
ATOM 1559 C CA . CYS A 1 197 ? 3.384 -1.208 -32.714 1.00 66.06 197 CYS A CA 1
ATOM 1560 C C . CYS A 1 197 ? 4.907 -1.155 -32.858 1.00 66.06 197 CYS A C 1
ATOM 1562 O O . CYS A 1 197 ? 5.627 -1.888 -32.176 1.00 66.06 197 CYS A O 1
ATOM 1564 N N . LYS A 1 198 ? 5.411 -0.276 -33.730 1.00 71.50 198 LYS A N 1
ATOM 1565 C CA . LYS A 1 198 ? 6.846 0.023 -33.786 1.00 71.50 198 LYS A CA 1
ATOM 1566 C C . LYS A 1 198 ? 7.220 0.780 -32.509 1.00 71.50 198 LYS A C 1
ATOM 1568 O O . LYS A 1 198 ? 6.594 1.791 -32.200 1.00 71.50 198 LYS A O 1
ATOM 1573 N N . LEU A 1 199 ? 8.237 0.315 -31.777 1.00 69.62 199 LEU A N 1
ATOM 1574 C CA . LEU A 1 199 ? 8.770 1.047 -30.625 1.00 69.62 199 LEU A CA 1
ATOM 1575 C C . LEU A 1 199 ? 9.495 2.302 -31.123 1.00 69.62 199 LEU A C 1
ATOM 1577 O O . LEU A 1 199 ? 10.691 2.271 -31.398 1.00 69.62 199 LEU A O 1
ATOM 1581 N N . GLN A 1 200 ? 8.757 3.398 -31.275 1.00 75.75 200 GLN A N 1
ATOM 1582 C CA . GLN A 1 200 ? 9.329 4.712 -31.537 1.00 75.75 200 GLN A CA 1
ATOM 1583 C C . GLN A 1 200 ? 9.285 5.553 -30.258 1.00 75.75 200 GLN A C 1
ATOM 1585 O O . GLN A 1 200 ? 8.228 5.645 -29.625 1.00 75.75 200 GLN A O 1
ATOM 1590 N N . PRO A 1 201 ? 10.411 6.170 -29.858 1.00 77.69 201 PRO A N 1
ATOM 1591 C CA . PRO A 1 201 ? 10.430 7.076 -28.722 1.00 77.69 201 PRO A CA 1
ATOM 1592 C C . PRO A 1 201 ? 9.657 8.353 -29.079 1.00 77.69 201 PRO A C 1
ATOM 1594 O O . PRO A 1 201 ? 10.170 9.251 -29.738 1.00 77.69 201 PRO A O 1
ATOM 1597 N N . SER A 1 202 ? 8.395 8.420 -28.657 1.00 86.62 202 SER A N 1
ATOM 1598 C CA . SER A 1 202 ? 7.582 9.641 -28.716 1.00 86.62 202 SER A CA 1
ATOM 1599 C C . SER A 1 202 ? 7.927 10.573 -27.549 1.00 86.62 202 SER A C 1
ATOM 1601 O O . SER A 1 202 ? 8.244 10.105 -26.451 1.00 86.62 202 SER A O 1
ATOM 1603 N N . GLN A 1 203 ? 7.795 11.891 -27.744 1.00 86.12 203 GLN A N 1
ATOM 1604 C CA . GLN A 1 203 ? 7.972 12.885 -26.674 1.00 86.12 203 GLN A CA 1
ATOM 1605 C C . GLN A 1 203 ? 7.074 12.593 -25.462 1.00 86.12 203 GLN A C 1
ATOM 1607 O O . GLN A 1 203 ? 7.531 12.646 -24.322 1.00 86.12 203 GLN A O 1
ATOM 1612 N N . GLN A 1 204 ? 5.824 12.185 -25.698 1.00 87.12 204 GLN A N 1
ATOM 1613 C CA . GLN A 1 204 ? 4.892 11.811 -24.629 1.00 87.12 204 GLN A CA 1
ATOM 1614 C C . GLN A 1 204 ? 5.377 10.582 -23.847 1.00 87.12 204 GLN A C 1
ATOM 1616 O O . GLN A 1 204 ? 5.266 10.534 -22.622 1.00 87.12 204 GLN A O 1
ATOM 1621 N N . SER A 1 205 ? 5.975 9.606 -24.539 1.00 82.88 205 SER A N 1
ATOM 1622 C CA . SER A 1 205 ? 6.553 8.423 -23.896 1.00 82.88 205 SER A CA 1
ATOM 1623 C C . SER A 1 205 ? 7.747 8.788 -23.019 1.00 82.88 205 SER A C 1
ATOM 1625 O O . SER A 1 205 ? 7.946 8.160 -21.981 1.00 82.88 205 SER A O 1
ATOM 1627 N N . LEU A 1 206 ? 8.538 9.787 -23.413 1.00 86.56 206 LEU A N 1
ATOM 1628 C CA . LEU A 1 206 ? 9.698 10.237 -22.649 1.00 86.56 206 LEU A CA 1
ATOM 1629 C C . LEU A 1 206 ? 9.266 10.951 -21.363 1.00 86.56 206 LEU A C 1
ATOM 1631 O O . LEU A 1 206 ? 9.783 10.641 -20.290 1.00 86.56 206 LEU A O 1
ATOM 1635 N N . VAL A 1 207 ? 8.253 11.819 -21.441 1.00 89.81 207 VAL A N 1
ATOM 1636 C CA . VAL A 1 207 ? 7.663 12.474 -20.261 1.00 89.81 207 VAL A CA 1
ATOM 1637 C C . VAL A 1 207 ? 7.042 11.445 -19.310 1.00 89.81 207 VAL A C 1
ATOM 1639 O O . VAL A 1 207 ? 7.336 11.452 -18.113 1.00 89.81 207 VAL A O 1
ATOM 1642 N N . CYS A 1 208 ? 6.252 10.502 -19.836 1.00 85.19 208 CYS A N 1
ATOM 1643 C CA . CYS A 1 208 ? 5.672 9.417 -19.039 1.00 85.19 208 CYS A CA 1
ATOM 1644 C C . CYS A 1 208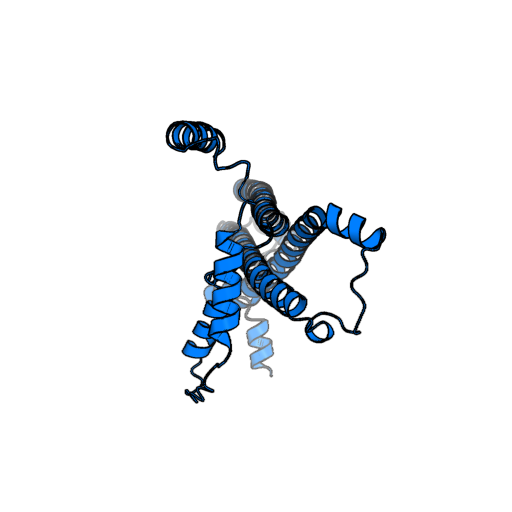 ? 6.763 8.573 -18.366 1.00 85.19 208 CYS A C 1
ATOM 1646 O O . CYS A 1 208 ? 6.667 8.239 -17.183 1.00 85.19 208 CYS A O 1
ATOM 1648 N N . TRP A 1 209 ? 7.853 8.297 -19.088 1.00 86.94 209 TRP A N 1
ATOM 1649 C CA . TRP A 1 209 ? 8.999 7.610 -18.518 1.00 86.94 209 TRP A CA 1
ATOM 1650 C C . TRP A 1 209 ? 9.600 8.420 -17.371 1.00 86.94 209 TRP A C 1
ATOM 1652 O O . TRP A 1 209 ? 9.811 7.857 -16.300 1.00 86.94 209 TRP A O 1
ATOM 1662 N N . MET A 1 210 ? 9.845 9.725 -17.525 1.00 87.44 210 MET A N 1
ATOM 1663 C CA . MET A 1 210 ? 10.377 10.589 -16.457 1.00 87.44 210 MET A CA 1
ATOM 1664 C C . MET A 1 210 ? 9.521 10.553 -15.182 1.00 87.44 210 MET A C 1
ATOM 1666 O O . MET A 1 210 ? 10.079 10.419 -14.095 1.00 87.44 210 MET A O 1
ATOM 1670 N N . GLN A 1 211 ? 8.193 10.578 -15.311 1.00 88.38 211 GLN A N 1
ATOM 1671 C CA . GLN A 1 211 ? 7.257 10.614 -14.179 1.00 88.38 211 GLN A CA 1
ATOM 1672 C C . GLN A 1 211 ? 6.841 9.240 -13.631 1.00 88.38 211 GLN A C 1
ATOM 1674 O O . GLN A 1 211 ? 6.122 9.172 -12.634 1.00 88.38 211 GLN A O 1
ATOM 1679 N N . PHE A 1 212 ? 7.316 8.143 -14.225 1.00 88.06 212 PHE A N 1
ATOM 1680 C CA . PHE A 1 212 ? 6.940 6.775 -13.855 1.00 88.06 212 PHE A CA 1
ATOM 1681 C C . PHE A 1 212 ? 7.007 6.496 -12.344 1.00 88.06 212 PHE A C 1
ATOM 1683 O O . PHE A 1 212 ? 6.072 5.944 -11.767 1.00 88.06 212 PHE A O 1
ATOM 1690 N N . THR A 1 213 ? 8.088 6.920 -11.687 1.00 89.00 213 THR A N 1
ATOM 1691 C CA . THR A 1 213 ? 8.268 6.718 -10.243 1.00 89.00 213 THR A CA 1
ATOM 1692 C C . THR A 1 213 ? 7.202 7.444 -9.423 1.00 89.00 213 THR A C 1
ATOM 1694 O O . THR A 1 213 ? 6.706 6.888 -8.448 1.00 89.00 213 THR A O 1
ATOM 1697 N N . GLY A 1 214 ? 6.817 8.656 -9.833 1.00 90.12 214 GLY A N 1
ATOM 1698 C CA . GLY A 1 214 ? 5.765 9.425 -9.171 1.00 90.12 214 GLY A CA 1
ATOM 1699 C C . GLY A 1 214 ? 4.416 8.724 -9.274 1.00 90.12 214 GLY A C 1
ATOM 1700 O O . GLY A 1 214 ? 3.778 8.482 -8.253 1.00 90.12 214 GLY A O 1
ATOM 1701 N N . PHE A 1 215 ? 4.033 8.295 -10.481 1.00 91.25 215 PHE A N 1
ATOM 1702 C CA . PHE A 1 215 ? 2.793 7.542 -10.685 1.00 91.25 215 PHE A CA 1
ATOM 1703 C C . PHE A 1 215 ? 2.753 6.259 -9.850 1.00 91.25 215 PHE A C 1
ATOM 1705 O O . PHE A 1 215 ? 1.751 5.989 -9.192 1.00 91.25 215 PHE A O 1
ATOM 1712 N N . GLN A 1 216 ? 3.853 5.502 -9.817 1.00 91.50 216 GLN A N 1
ATOM 1713 C CA . GLN A 1 216 ? 3.941 4.269 -9.036 1.00 91.50 216 GLN A CA 1
ATOM 1714 C C . GLN A 1 216 ? 3.690 4.514 -7.541 1.00 91.50 216 GLN A C 1
ATOM 1716 O O . GLN A 1 216 ? 2.955 3.756 -6.909 1.00 91.50 216 GLN A O 1
ATOM 1721 N N . ILE A 1 217 ? 4.278 5.573 -6.980 1.00 93.06 217 ILE A N 1
ATOM 1722 C CA . ILE A 1 217 ? 4.109 5.934 -5.568 1.00 93.06 217 ILE A CA 1
ATOM 1723 C C . ILE A 1 217 ? 2.675 6.401 -5.303 1.00 93.06 217 ILE A C 1
ATOM 1725 O O . ILE A 1 217 ? 2.031 5.902 -4.384 1.00 93.06 217 ILE A O 1
ATOM 1729 N N . SER A 1 218 ? 2.151 7.318 -6.121 1.00 93.88 218 SER A N 1
ATOM 1730 C CA . SER A 1 218 ? 0.801 7.861 -5.950 1.00 93.88 218 SER A CA 1
ATOM 1731 C C . SER A 1 218 ? -0.267 6.772 -6.010 1.00 93.88 218 SER A C 1
ATOM 1733 O O . SER A 1 218 ? -1.145 6.735 -5.149 1.00 93.88 218 SER A O 1
ATOM 1735 N N . PHE A 1 219 ? -0.172 5.847 -6.971 1.00 92.69 219 PHE A N 1
ATOM 1736 C CA . PHE A 1 219 ? -1.110 4.731 -7.062 1.00 92.69 219 PHE A CA 1
ATOM 1737 C C . PHE A 1 219 ? -0.960 3.745 -5.906 1.00 92.69 219 PHE A C 1
ATOM 1739 O O . PHE A 1 219 ? -1.973 3.259 -5.414 1.00 92.69 219 PHE A O 1
ATOM 1746 N N . ALA A 1 220 ? 0.260 3.476 -5.429 1.00 93.31 220 ALA A N 1
ATOM 1747 C CA . ALA A 1 220 ? 0.461 2.626 -4.257 1.00 93.31 220 ALA A CA 1
ATOM 1748 C C . ALA A 1 220 ? -0.178 3.233 -2.994 1.00 93.31 220 ALA A C 1
ATOM 1750 O O . ALA A 1 220 ? -0.863 2.526 -2.258 1.00 93.31 220 ALA A O 1
ATOM 1751 N N . CYS A 1 221 ? -0.019 4.542 -2.775 1.00 93.88 221 CYS A N 1
ATOM 1752 C CA . CYS A 1 221 ? -0.639 5.244 -1.649 1.00 93.88 221 CYS A CA 1
ATOM 1753 C C . CYS A 1 221 ? -2.169 5.291 -1.763 1.00 93.88 221 CYS A C 1
ATOM 1755 O O . CYS A 1 221 ? -2.866 5.001 -0.792 1.00 93.88 221 CYS A O 1
ATOM 1757 N N . LEU A 1 222 ? -2.701 5.622 -2.944 1.00 94.38 222 LEU A N 1
ATOM 1758 C CA . LEU A 1 222 ? -4.146 5.651 -3.183 1.00 94.38 222 LEU A CA 1
ATOM 1759 C C . LEU A 1 222 ? -4.770 4.261 -2.994 1.00 94.38 222 LEU A C 1
ATOM 1761 O O . LEU A 1 222 ? -5.816 4.136 -2.359 1.00 94.38 222 LEU A O 1
ATOM 1765 N N . ALA A 1 223 ? -4.111 3.220 -3.510 1.00 93.75 223 ALA A N 1
ATOM 1766 C CA . ALA A 1 223 ? -4.546 1.840 -3.345 1.00 93.75 223 ALA A CA 1
ATOM 1767 C C . ALA A 1 223 ? -4.573 1.439 -1.867 1.00 93.75 223 ALA A C 1
ATOM 1769 O O . ALA A 1 223 ? -5.577 0.895 -1.420 1.00 93.75 223 ALA A O 1
ATOM 1770 N N . LEU A 1 224 ? -3.527 1.763 -1.098 1.00 94.94 224 LEU A N 1
ATOM 1771 C CA . LEU A 1 224 ? -3.479 1.486 0.338 1.00 94.94 224 LEU A CA 1
ATOM 1772 C C . LEU A 1 224 ? -4.665 2.128 1.075 1.00 94.94 224 LEU A C 1
ATOM 1774 O O . LEU A 1 224 ? -5.328 1.451 1.856 1.00 94.94 224 LEU A O 1
ATOM 1778 N N . LEU A 1 225 ? -4.960 3.403 0.801 1.00 94.31 225 LEU A N 1
ATOM 1779 C CA . LEU A 1 225 ? -6.059 4.130 1.446 1.00 94.31 225 LEU A CA 1
ATOM 1780 C C . LEU A 1 225 ? -7.425 3.524 1.112 1.00 94.31 225 LEU A C 1
ATOM 1782 O O . LEU A 1 225 ? -8.195 3.207 2.017 1.00 94.31 225 LEU A O 1
ATOM 1786 N N . LEU A 1 226 ? -7.712 3.321 -0.177 1.00 94.94 226 LEU A N 1
ATOM 1787 C CA . LEU A 1 226 ? -8.975 2.724 -0.620 1.00 94.94 226 LEU A CA 1
ATOM 1788 C C . LEU A 1 226 ? -9.157 1.323 -0.034 1.00 94.94 226 LEU A C 1
ATOM 1790 O O . LEU A 1 226 ? -10.219 0.985 0.484 1.00 94.94 226 LEU A O 1
ATOM 1794 N N . GLN A 1 227 ? -8.103 0.515 -0.077 1.00 95.00 227 GLN A N 1
ATOM 1795 C CA . GLN A 1 227 ? -8.136 -0.850 0.414 1.00 95.00 227 GLN A CA 1
ATOM 1796 C C . GLN A 1 227 ? -8.288 -0.913 1.937 1.00 95.00 227 GLN A C 1
ATOM 1798 O O . GLN A 1 227 ? -9.029 -1.758 2.435 1.00 95.00 227 GLN A O 1
ATOM 1803 N N . HIS A 1 228 ? -7.635 -0.013 2.677 1.00 95.44 228 HIS A N 1
ATOM 1804 C CA . HIS A 1 228 ? -7.792 0.090 4.124 1.00 95.44 228 HIS A CA 1
ATOM 1805 C C . HIS A 1 228 ? -9.230 0.451 4.511 1.00 95.44 228 HIS A C 1
ATOM 1807 O O . HIS A 1 228 ? -9.791 -0.211 5.379 1.00 95.44 228 HIS A O 1
ATOM 1813 N N . ILE A 1 229 ? -9.858 1.420 3.832 1.00 94.69 229 ILE A N 1
ATOM 1814 C CA . ILE A 1 229 ? -11.258 1.801 4.085 1.00 94.69 229 ILE A CA 1
ATOM 1815 C C . ILE A 1 229 ? -12.193 0.609 3.851 1.00 94.69 229 ILE A C 1
ATOM 1817 O O . ILE A 1 229 ? -13.004 0.279 4.716 1.00 94.69 229 ILE A O 1
ATOM 1821 N N . VAL A 1 230 ? -12.054 -0.074 2.710 1.00 96.31 230 VAL A N 1
ATOM 1822 C CA . VAL A 1 230 ? -12.892 -1.237 2.377 1.00 96.31 230 VAL A CA 1
ATOM 1823 C C . VAL A 1 230 ? -12.698 -2.358 3.398 1.00 96.31 230 VAL A C 1
ATOM 1825 O O . VAL A 1 230 ? -13.673 -2.865 3.948 1.00 96.31 230 VAL A O 1
ATOM 1828 N N . PHE A 1 231 ? -11.451 -2.725 3.705 1.00 95.69 231 PHE A N 1
ATOM 1829 C CA . PHE A 1 231 ? -11.168 -3.782 4.677 1.00 95.69 231 PHE A CA 1
ATOM 1830 C C . PHE A 1 231 ? -11.613 -3.418 6.087 1.00 95.69 231 PHE A C 1
ATOM 1832 O O . PHE A 1 231 ? -12.100 -4.291 6.798 1.00 95.69 231 PHE A O 1
ATOM 1839 N N . PHE A 1 232 ? -11.493 -2.154 6.487 1.00 94.81 232 PHE A N 1
ATOM 1840 C CA . PHE A 1 232 ? -11.975 -1.691 7.780 1.00 94.81 232 PHE A CA 1
ATOM 1841 C C . PHE A 1 232 ? -13.488 -1.878 7.899 1.00 94.81 232 PHE A C 1
ATOM 1843 O O . PHE A 1 232 ? -13.936 -2.524 8.841 1.00 94.81 232 PHE A O 1
ATOM 1850 N N . ILE A 1 233 ? -14.265 -1.417 6.913 1.00 93.62 233 ILE A N 1
ATOM 1851 C CA . ILE A 1 233 ? -15.724 -1.591 6.908 1.00 93.62 233 ILE A CA 1
ATOM 1852 C C . ILE A 1 233 ? -16.083 -3.081 6.934 1.00 93.62 233 ILE A C 1
ATOM 1854 O O . ILE A 1 233 ? -16.886 -3.502 7.762 1.00 93.62 233 ILE A O 1
ATOM 1858 N N . CYS A 1 234 ? -15.454 -3.903 6.089 1.00 94.25 234 CYS A N 1
ATOM 1859 C CA . CYS A 1 234 ? -15.725 -5.340 6.050 1.00 94.25 234 CYS A CA 1
ATOM 1860 C C . CYS A 1 234 ? -15.408 -6.045 7.377 1.00 94.25 234 CYS A C 1
ATOM 1862 O O . CYS A 1 234 ? -16.205 -6.864 7.832 1.00 94.25 234 CYS A O 1
ATOM 1864 N N . ILE A 1 235 ? -14.267 -5.738 8.003 1.00 92.56 235 ILE A N 1
ATOM 1865 C CA . ILE A 1 235 ? -13.851 -6.356 9.270 1.00 92.56 235 ILE A CA 1
ATOM 1866 C C . ILE A 1 235 ? -14.738 -5.880 10.419 1.00 92.56 235 ILE A C 1
ATOM 1868 O O . ILE A 1 235 ? -15.125 -6.700 11.245 1.00 92.56 235 ILE A O 1
ATOM 1872 N N . VAL A 1 236 ? -15.120 -4.601 10.452 1.00 90.75 236 VAL A N 1
ATOM 1873 C CA . VAL A 1 236 ? -16.077 -4.075 11.435 1.00 90.75 236 VAL A CA 1
ATOM 1874 C C . VAL A 1 236 ? -17.428 -4.768 11.271 1.00 90.75 236 VAL A C 1
ATOM 1876 O O . VAL A 1 236 ? -17.937 -5.333 12.235 1.00 90.75 236 VAL A O 1
ATOM 1879 N N . CYS A 1 237 ? -17.982 -4.826 10.057 1.00 88.31 237 CYS A N 1
ATOM 1880 C CA . CYS A 1 237 ? -19.220 -5.562 9.804 1.00 88.31 237 CYS A CA 1
ATOM 1881 C C . CYS A 1 237 ? -19.101 -7.019 10.265 1.00 88.31 237 CYS A C 1
ATOM 1883 O O . CYS A 1 237 ? -19.964 -7.494 10.991 1.00 88.31 237 CYS A O 1
ATOM 1885 N N . PHE A 1 238 ? -18.015 -7.713 9.923 1.00 88.31 238 PHE A N 1
ATOM 1886 C CA . PHE A 1 238 ? -17.778 -9.090 10.355 1.00 88.31 238 PHE A CA 1
ATOM 1887 C C . PHE A 1 238 ? -17.694 -9.228 11.887 1.00 88.31 238 PHE A C 1
ATOM 1889 O O . PHE A 1 238 ? -18.321 -10.115 12.467 1.00 88.31 238 PHE A O 1
ATOM 1896 N N . ALA A 1 239 ? -16.963 -8.339 12.560 1.00 87.00 239 ALA A N 1
ATOM 1897 C CA . ALA A 1 239 ? -16.799 -8.365 14.008 1.00 87.00 239 ALA A CA 1
ATOM 1898 C C . ALA A 1 239 ? -18.135 -8.144 14.732 1.00 87.00 239 ALA A C 1
ATOM 1900 O O . ALA A 1 239 ? -18.505 -8.934 15.598 1.00 87.00 239 ALA A O 1
ATOM 1901 N N . PHE A 1 240 ? -18.896 -7.121 14.341 1.00 82.50 240 PHE A N 1
ATOM 1902 C CA . PHE A 1 240 ? -20.158 -6.776 14.998 1.00 82.50 240 PHE A CA 1
ATOM 1903 C C . PHE A 1 240 ? -21.314 -7.716 14.643 1.00 82.50 240 PHE A C 1
ATOM 1905 O O . PHE A 1 240 ? -22.174 -7.956 15.485 1.00 82.50 240 PHE A O 1
ATOM 1912 N N . LEU A 1 241 ? -21.347 -8.259 13.424 1.00 79.62 241 LEU A N 1
ATOM 1913 C CA . LEU A 1 241 ? -22.438 -9.126 12.969 1.00 79.62 241 LEU A CA 1
ATOM 1914 C C . LEU A 1 241 ? -22.232 -10.602 13.309 1.00 79.62 241 LEU A C 1
ATOM 1916 O O . LEU A 1 241 ? -23.212 -11.334 13.429 1.00 79.62 241 LEU A O 1
ATOM 1920 N N . ILE A 1 242 ? -20.980 -11.051 13.426 1.00 79.00 242 ILE A N 1
ATOM 1921 C CA . ILE A 1 242 ? -20.657 -12.472 13.595 1.00 79.00 242 ILE A CA 1
ATOM 1922 C C . ILE A 1 242 ? -19.919 -12.705 14.908 1.00 79.00 242 ILE A C 1
ATOM 1924 O O . ILE A 1 242 ? -20.397 -13.479 15.729 1.00 79.00 242 ILE A O 1
ATOM 1928 N N . VAL A 1 243 ? -18.792 -12.030 15.147 1.00 79.75 243 VAL A N 1
ATOM 1929 C CA . VAL A 1 243 ? -17.917 -12.341 16.296 1.00 79.75 243 VAL A CA 1
ATOM 1930 C C . VAL A 1 243 ? -18.574 -11.992 17.634 1.00 79.75 243 VAL A C 1
ATOM 1932 O O . VAL A 1 243 ? -18.632 -12.835 18.527 1.00 79.75 243 VAL A O 1
ATOM 1935 N N . ILE A 1 244 ? -19.103 -10.775 17.771 1.00 75.25 244 ILE A N 1
ATOM 1936 C CA . ILE A 1 244 ? -19.701 -10.305 19.029 1.00 75.25 244 ILE A CA 1
ATOM 1937 C C . ILE A 1 244 ? -20.969 -11.102 19.393 1.00 75.25 244 ILE A C 1
ATOM 1939 O O . ILE A 1 244 ? -21.067 -11.541 20.543 1.00 75.25 244 ILE A O 1
ATOM 1943 N N . PRO A 1 245 ? -21.905 -11.376 18.460 1.00 71.25 245 PRO A N 1
ATOM 1944 C CA . PRO A 1 245 ? -23.068 -12.209 18.758 1.00 71.25 245 PRO A CA 1
ATOM 1945 C C . PRO A 1 245 ? -22.703 -13.650 19.114 1.00 71.25 245 PRO A C 1
ATOM 1947 O O . PRO A 1 245 ? -23.336 -14.231 19.993 1.00 71.25 245 PRO A O 1
ATOM 1950 N N . LEU A 1 246 ? -21.663 -14.218 18.489 1.00 72.12 246 LEU A N 1
ATOM 1951 C CA . LEU A 1 246 ? -21.193 -15.571 18.802 1.00 72.12 246 LEU A CA 1
ATOM 1952 C C . LEU A 1 246 ? -20.590 -15.655 20.213 1.00 72.12 246 LEU A C 1
ATOM 1954 O O . LEU A 1 246 ? -20.777 -16.651 20.904 1.00 72.12 246 LEU A O 1
ATOM 1958 N N . GLN A 1 247 ? -19.873 -14.612 20.643 1.00 70.81 247 GLN A N 1
ATOM 1959 C CA . GLN A 1 247 ? -19.193 -14.579 21.938 1.00 70.81 247 GLN A CA 1
ATOM 1960 C C . GLN A 1 247 ? -20.124 -14.199 23.098 1.00 70.81 247 GLN A C 1
ATOM 1962 O O . GLN A 1 247 ? -19.977 -14.728 24.197 1.00 70.81 247 GLN A O 1
ATOM 1967 N N . SER A 1 248 ? -21.072 -13.284 22.873 1.00 63.91 248 SER A N 1
ATOM 1968 C CA . SER A 1 248 ? -21.969 -12.781 23.921 1.00 63.91 248 SER A CA 1
ATOM 1969 C C . SER A 1 248 ? -23.339 -13.469 23.941 1.00 63.91 248 SER A C 1
ATOM 1971 O O . SER A 1 248 ? -24.117 -13.208 24.857 1.00 63.91 248 SER A O 1
ATOM 1973 N N . GLY A 1 249 ? -23.676 -14.280 22.930 1.00 60.50 249 GLY A N 1
ATOM 1974 C CA . GLY A 1 249 ? -24.997 -14.910 22.781 1.00 60.50 249 GLY A CA 1
ATOM 1975 C C . GLY A 1 249 ? -26.158 -13.924 22.582 1.00 60.50 249 GLY A C 1
ATOM 1976 O O . GLY A 1 249 ? -27.318 -14.327 22.583 1.00 60.50 249 GLY A O 1
ATOM 1977 N N . SER A 1 250 ? -25.863 -12.632 22.419 1.00 55.78 250 SER A N 1
ATOM 1978 C CA . SER A 1 250 ? -26.836 -11.544 22.319 1.00 55.78 250 SER A CA 1
ATOM 1979 C C . SER A 1 250 ? -26.753 -10.893 20.937 1.00 55.78 250 SER A C 1
ATOM 1981 O O . SER A 1 250 ? -25.662 -10.744 20.391 1.00 55.78 250 SER A O 1
ATOM 1983 N N . ASN A 1 251 ? -27.906 -10.513 20.372 1.00 53.31 251 ASN A N 1
ATOM 1984 C CA . ASN A 1 251 ? -28.092 -9.992 19.005 1.00 53.31 251 ASN A CA 1
ATOM 1985 C C . ASN A 1 251 ? -27.934 -11.020 17.861 1.00 53.31 251 ASN A C 1
ATOM 1987 O O . ASN A 1 251 ? -27.249 -10.779 16.870 1.00 53.31 251 ASN A O 1
ATOM 1991 N N . MET A 1 252 ? -28.660 -12.143 17.929 1.00 57.97 252 MET A N 1
ATOM 1992 C CA . MET A 1 252 ? -28.780 -13.150 16.853 1.00 57.97 252 MET A CA 1
ATOM 1993 C C . MET A 1 252 ? -29.559 -12.675 15.601 1.00 57.97 252 MET A C 1
ATOM 1995 O O . MET A 1 252 ? -30.151 -13.499 14.916 1.00 57.97 252 MET A O 1
ATOM 1999 N N . HIS A 1 253 ? -29.599 -11.383 15.256 1.00 59.22 253 HIS A N 1
ATOM 2000 C CA . HIS A 1 253 ? -30.444 -10.887 14.153 1.00 59.22 253 HIS A CA 1
ATOM 2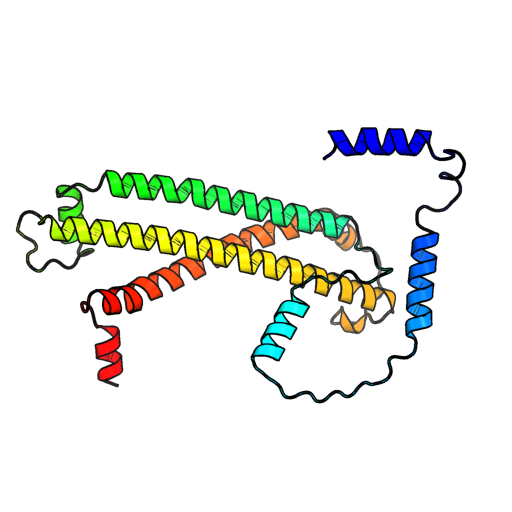001 C C . HIS A 1 253 ? -30.193 -11.612 12.817 1.00 59.22 253 HIS A C 1
ATOM 2003 O O . HIS A 1 253 ? -31.148 -12.011 12.156 1.00 59.22 253 HIS A O 1
ATOM 2009 N N . LEU A 1 254 ? -28.930 -11.878 12.464 1.00 55.00 254 LEU A N 1
ATOM 2010 C CA . LEU A 1 254 ? -28.585 -12.659 11.267 1.00 55.00 254 LEU A CA 1
ATOM 2011 C C . LEU A 1 254 ? -28.891 -14.152 11.404 1.00 55.00 254 LEU A C 1
ATOM 2013 O O . LEU A 1 254 ? -29.428 -14.739 10.472 1.00 55.00 254 LEU A O 1
ATOM 2017 N N . PHE A 1 255 ? -28.616 -14.764 12.559 1.00 57.88 255 PHE A N 1
ATOM 2018 C CA . PHE A 1 255 ? -28.974 -16.166 12.811 1.00 57.88 255 PHE A CA 1
ATOM 2019 C C . PHE A 1 255 ? -30.491 -16.390 12.794 1.00 57.88 255 PHE A C 1
ATOM 2021 O O . PHE A 1 255 ? -30.947 -17.446 12.376 1.00 57.88 255 PHE A O 1
ATOM 2028 N N . LYS A 1 256 ? -31.278 -15.387 13.196 1.00 59.06 256 LYS A N 1
ATOM 2029 C CA . LYS A 1 256 ? -32.744 -15.417 13.165 1.00 59.06 256 LYS A CA 1
ATOM 2030 C C . LYS A 1 256 ? -33.292 -15.281 11.742 1.00 59.06 256 LYS A C 1
ATOM 2032 O O . LYS A 1 256 ? -34.300 -15.897 11.436 1.00 59.06 256 LYS A O 1
ATOM 2037 N N . ILE A 1 257 ? -32.625 -14.512 10.876 1.00 61.62 257 ILE A N 1
ATOM 2038 C CA . ILE A 1 257 ? -32.969 -14.408 9.446 1.00 61.62 257 ILE A CA 1
ATOM 2039 C C . ILE A 1 257 ? -32.571 -15.688 8.701 1.00 61.62 257 ILE A C 1
ATOM 2041 O O . ILE A 1 257 ? -33.369 -16.203 7.932 1.00 61.62 257 ILE A O 1
ATOM 2045 N N . VAL A 1 258 ? -31.375 -16.229 8.959 1.00 63.88 258 VAL A N 1
ATOM 2046 C CA . VAL A 1 258 ? -30.898 -17.482 8.344 1.00 63.88 258 VAL A CA 1
ATOM 2047 C C . VAL A 1 258 ? -31.674 -18.700 8.850 1.00 63.88 258 VAL A C 1
ATOM 2049 O O . VAL A 1 258 ? -31.898 -19.619 8.081 1.00 63.88 258 VAL A O 1
ATOM 2052 N N . GLY A 1 259 ? -32.109 -18.715 10.113 1.00 59.66 259 GLY A N 1
ATOM 2053 C CA . GLY A 1 259 ? -32.974 -19.772 10.650 1.00 59.66 259 GLY A CA 1
ATOM 2054 C C . GLY A 1 259 ? -34.445 -19.666 10.228 1.00 59.66 259 GLY A C 1
ATOM 2055 O O . GLY A 1 259 ? -35.185 -20.625 10.410 1.00 59.66 259 GLY A O 1
ATOM 2056 N N . ASN A 1 260 ? -34.865 -18.519 9.683 1.00 60.00 260 ASN A N 1
ATOM 2057 C CA . ASN A 1 260 ? -36.191 -18.315 9.090 1.00 60.00 260 ASN A CA 1
ATOM 2058 C C . ASN A 1 260 ? -36.200 -18.509 7.560 1.00 60.00 260 ASN A C 1
ATOM 2060 O O . ASN A 1 260 ? -37.249 -18.309 6.945 1.00 60.00 260 ASN A O 1
ATOM 2064 N N . LEU A 1 261 ? -35.052 -18.841 6.957 1.00 52.38 261 LEU A N 1
ATOM 2065 C CA . LEU A 1 261 ? -34.916 -19.214 5.548 1.00 52.38 261 LEU A CA 1
ATOM 2066 C C . LEU A 1 261 ? -34.919 -20.742 5.416 1.00 52.38 261 LEU A C 1
ATOM 2068 O O . LEU A 1 261 ? -35.543 -21.235 4.453 1.00 52.38 261 LEU A O 1
#

Sequence (261 aa):
MLSLWYPLKLVESFKGDAKMAAEKDPGSSYYEEYLKHLLTKRTPKKSINGVKRSVRSSLQSYLRTFVYTPQEGFQIPLKLALSIAMAVIAVYQVSLLLLASFIPNIQIIRAGMTKEMTALFVQFGLIPSEKPANIPGDKELATAKHYIWSLEVCFISSLVLSCLVTFCMLMKSLGNHRTNLQSLYRGAIEKVFYRPCKLQPSQQSLVCWMQFTGFQISFACLALLLQHIVFFICIVCFAFLIVIPLQSGSNMHLFKIVGNL

InterPro domains:
  IPR026612 Receptor for retinol uptake STRA6-like [PF14752] (2-260)

Secondary structure (DSSP, 8-state):
-HHHHHHHHHHHHHHS-TTTTTTS-TTHHHHHHHHHHHHHTS------------HHHHHHHHHHHHS--PPTT-PPPHHHHHHHHHHHHHHHHHHHHHHHHHHHHHHHHHHS--HHHHHHHHHTTSS--S-TTSPPPHHHHHHHHHHHHHHHHHHHHHHHHHHHHHHHHHHHHHHHHHHHHHHHHTT-GGGTSSS-------HHHHHHHHHHHHHHHHHHHHHHHHHHHHHHHHHHHHIIIIIHHHHHS---HHHHHHTT-

Radius of gyration: 28.44 Å; chains: 1; bounding box: 80×47×70 Å

Foldseek 3Di:
DVVVVVVVVVVVCVVDDPVVVVPDDVCPVLVVFLVVVVVVPVDDDPPPDPDDDDPVVVVVVLVVLQDPDDDPSDDDPPLLVVLLVVLLVLLVVLLVVLCVVPVVVLVCCLVPDDQVVLLVCVVVVVFDDPDSPDRDDPVSNVVVSVLSVLLVVLLVVLLVVLSVVLSSVSSSVSVVVVVLVVCVVVQVCVVNDVDNDDPDDDPVNVVCVVCVSVVSNVCSSVSSVVSSVVSSVVSSCCCVQPVCCVVVVPDCVVVVVVVVD